Protein AF-A0A5N6NKP6-F1 (afdb_monomer)

InterPro domains:
  IPR001251 CRAL-TRIO lipid binding domain [PF00650] (53-202)
  IPR001251 CRAL-TRIO lipid binding domain [PS50191] (44-208)
  IPR001251 CRAL-TRIO lipid binding domain [SM00516] (50-205)
  IPR001251 CRAL-TRIO lipid binding domain [cd00170] (52-203)
  IPR036865 CRAL-TRIO lipid binding domain superfamily [G3DSA:3.40.525.10] (22-237)
  IPR036865 CRAL-TRIO lipid binding domain superfamily [SSF52087] (44-221)
  IPR052578 Phosphatidylinositol Transfer CRAL-TRIO Domain-Containing Protein [PTHR45824] (24-233)

Nearest PDB structures (foldseek):
  4m8z-assembly1_B  TM=8.270E-01  e=1.372E-12  Saccharomyces cerevisiae S288C
  4j7p-assembly1_A  TM=8.220E-01  e=1.372E-12  Saccharomyces cerevisiae S288C
  7wvt-assembly1_A  TM=7.937E-01  e=2.870E-12  Saccharomyces cerevisiae S288C
  4fmm-assembly1_B  TM=8.231E-01  e=1.420E-11  Saccharomyces cerevisiae S288C
  4j7q-assembly3_B  TM=8.204E-01  e=1.420E-11  Saccharomyces cerevisiae S288C

Foldseek 3Di:
DPPVVVVVVVVVVPPPVVNVVVVVVLVVVLVVCCVVVVLLPDACVVLLVQPQQVQWAWDPDFWPVQATEIEHELLRGDDDDLVSVVSVVSNRLVLRQLNGDPPDQAHEYEYECVNPDPVSGDDPVSLLVVLVCCVRNVNPRHQAYEYEQHPPVVVVVVVVVVVSDDPVRVVRYHYAYPPDPVSVVVRVVTHPLQRDDVSRVHNDHDDDDSVVRSVVRNVSSVVSCVVVVVVVVVVVVVVVVD

Mean predicted aligned error: 8.14 Å

Secondary structure (DSSP, 8-state):
--TTHHHHHHHTT---HHHHHHHHHHHHHHHHHHHHH-GGG--HHHHGGGGTT-SEEEEEEE-TT--EEEEE-GGG-----HHHHHHHHHHHHHHHHHTSPTT---EEEEEE-TT--GGGPPPHHHHHHHHHHHHHHSTT-EEEEEEES--TTHHHHHHHHTTTS-HHHHHTEEEE-TT-HHHHHHHHHHS-TTTSBGGGTSSB-----HHHHHHHHHHHHHHHHHHHTTHHHHHHHHHH--

Radius of gyration: 19.97 Å; Cα contacts (8 Å, |Δi|>4): 302; chains: 1; bounding box: 38×63×51 Å

Organism: NCBI:txid192012

Structure (mmCIF, N/CA/C/O backbone):
data_AF-A0A5N6NKP6-F1
#
_entry.id   AF-A0A5N6NKP6-F1
#
loop_
_atom_site.group_PDB
_atom_site.id
_atom_site.type_symbol
_atom_site.label_atom_id
_atom_site.label_alt_id
_atom_site.label_comp_id
_atom_site.label_asym_id
_atom_site.label_entity_id
_atom_site.label_seq_id
_atom_site.pdbx_PDB_ins_code
_atom_site.Cartn_x
_atom_site.Cartn_y
_atom_site.Cartn_z
_atom_site.occupancy
_atom_site.B_iso_or_equiv
_atom_site.auth_seq_id
_atom_site.auth_comp_id
_atom_site.auth_asym_id
_atom_site.auth_atom_id
_atom_site.pdbx_PDB_model_num
ATOM 1 N N . MET A 1 1 ? -22.257 38.765 -14.738 1.00 45.06 1 MET A N 1
ATOM 2 C CA . MET A 1 1 ? -21.775 37.392 -15.033 1.00 45.06 1 MET A CA 1
ATOM 3 C C . MET A 1 1 ? -20.432 37.315 -15.782 1.00 45.06 1 MET A C 1
ATOM 5 O O . MET A 1 1 ? -19.977 36.207 -16.027 1.00 45.06 1 MET A O 1
ATOM 9 N N . PHE A 1 2 ? -19.748 38.433 -16.079 1.00 41.56 2 PHE A N 1
ATOM 10 C CA . PHE A 1 2 ? -18.479 38.428 -16.838 1.00 41.56 2 PHE A CA 1
ATOM 11 C C . PHE A 1 2 ? -17.207 38.722 -16.018 1.00 41.56 2 PHE A C 1
ATOM 13 O O . PHE A 1 2 ? -16.107 38.608 -16.537 1.00 41.56 2 PHE A O 1
ATOM 20 N N . ARG A 1 3 ? -17.326 39.038 -14.721 1.00 36.59 3 ARG A N 1
ATOM 21 C CA . ARG A 1 3 ? -16.172 39.391 -13.866 1.00 36.59 3 ARG A CA 1
ATOM 22 C C . ARG A 1 3 ? -15.629 38.244 -13.002 1.00 36.59 3 ARG A C 1
ATOM 24 O O . ARG A 1 3 ? -14.610 38.417 -12.355 1.00 36.59 3 ARG A O 1
ATOM 31 N N . ARG A 1 4 ? -16.300 37.082 -12.989 1.00 35.97 4 ARG A N 1
ATOM 32 C CA . ARG A 1 4 ? -15.849 35.872 -12.266 1.00 35.97 4 ARG A CA 1
ATOM 33 C C . ARG A 1 4 ? -15.110 34.854 -13.143 1.00 35.97 4 ARG A C 1
ATOM 35 O O . ARG A 1 4 ? -14.395 34.036 -12.591 1.00 35.97 4 ARG A O 1
ATOM 42 N N . ARG A 1 5 ? -15.234 34.923 -14.476 1.00 35.53 5 ARG A N 1
ATOM 43 C CA . ARG A 1 5 ? -14.514 34.017 -15.394 1.00 35.53 5 ARG A CA 1
ATOM 44 C C . ARG A 1 5 ? -13.044 34.405 -15.590 1.00 35.53 5 ARG A C 1
ATOM 46 O O . ARG A 1 5 ? -12.192 33.533 -15.552 1.00 35.53 5 ARG A O 1
ATOM 53 N N . HIS A 1 6 ? -12.734 35.702 -15.636 1.00 34.09 6 HIS A N 1
ATOM 54 C CA . HIS A 1 6 ? -11.345 36.162 -15.757 1.00 34.09 6 HIS A CA 1
ATOM 55 C C . HIS A 1 6 ? -10.464 35.853 -14.537 1.00 34.09 6 HIS A C 1
ATOM 57 O O . HIS A 1 6 ? -9.257 35.719 -14.695 1.00 34.09 6 HIS A O 1
ATOM 63 N N . HIS A 1 7 ? -11.043 35.705 -13.339 1.00 33.81 7 HIS A N 1
ATOM 64 C CA . HIS A 1 7 ? -10.245 35.427 -12.142 1.00 33.81 7 HIS A CA 1
ATOM 65 C C . HIS A 1 7 ? -9.808 33.953 -12.058 1.00 33.81 7 HIS A C 1
ATOM 67 O O . HIS A 1 7 ? -8.691 33.686 -11.634 1.00 33.81 7 HIS A O 1
ATOM 73 N N . GLN A 1 8 ? -10.636 33.017 -12.547 1.00 35.25 8 GLN A N 1
ATOM 74 C CA . GLN A 1 8 ? -10.285 31.591 -12.634 1.00 35.25 8 GLN A CA 1
ATOM 75 C C . GLN A 1 8 ? -9.318 31.278 -13.788 1.00 35.25 8 GLN A C 1
ATOM 77 O O . GLN A 1 8 ? -8.501 30.370 -13.668 1.00 35.25 8 GLN A O 1
ATOM 82 N N . GLU A 1 9 ? -9.354 32.040 -14.887 1.00 33.47 9 GLU A N 1
ATOM 83 C CA . GLU A 1 9 ? -8.389 31.879 -15.988 1.00 33.47 9 GLU A CA 1
ATOM 84 C C . GLU A 1 9 ? -7.002 32.457 -15.656 1.00 33.47 9 GLU A C 1
ATOM 86 O O . GLU A 1 9 ? -6.000 31.949 -16.158 1.00 33.47 9 GLU A O 1
ATOM 91 N N . GLN A 1 10 ? -6.913 33.460 -14.772 1.00 34.97 10 GLN A N 1
ATOM 92 C CA . GLN A 1 10 ? -5.625 33.981 -14.295 1.00 34.97 10 GLN A CA 1
ATOM 93 C C . GLN A 1 10 ? -4.963 33.070 -13.247 1.00 34.97 10 GLN A C 1
ATOM 95 O O . GLN A 1 10 ? -3.749 32.883 -13.306 1.00 34.97 10 GLN A O 1
ATOM 100 N N . GLU A 1 11 ? -5.730 32.407 -12.374 1.00 39.81 11 GLU A N 1
ATOM 101 C CA . GLU A 1 11 ? -5.170 31.427 -11.422 1.00 39.81 11 GLU A CA 1
ATOM 102 C C . GLU A 1 11 ? -4.630 30.161 -12.111 1.00 39.81 11 GLU A C 1
ATOM 104 O O . GLU A 1 11 ? -3.655 29.573 -11.649 1.00 39.81 11 GLU A O 1
ATOM 109 N N . HIS A 1 12 ? -5.177 29.774 -13.271 1.00 39.75 12 HIS A N 1
ATOM 110 C CA . HIS A 1 12 ? -4.621 28.678 -14.077 1.00 39.75 12 HIS A CA 1
ATOM 111 C C . HIS A 1 12 ? -3.298 29.037 -14.784 1.00 39.75 12 HIS A C 1
ATOM 113 O O . HIS A 1 12 ? -2.598 28.140 -15.262 1.00 39.75 12 HIS A O 1
ATOM 119 N N . HIS A 1 13 ? -2.940 30.326 -14.858 1.00 40.75 13 HIS A N 1
ATOM 120 C CA . HIS A 1 13 ? -1.730 30.800 -15.537 1.00 40.75 13 HIS A CA 1
ATOM 121 C C . HIS A 1 13 ? -0.558 31.100 -14.588 1.00 40.75 13 HIS A C 1
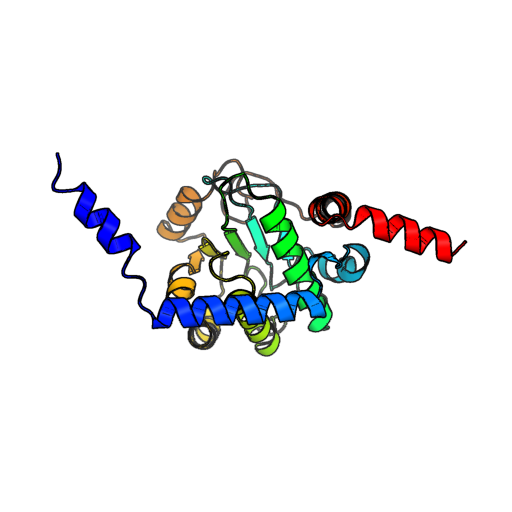ATOM 123 O O . HIS A 1 13 ? 0.594 31.045 -15.021 1.00 40.75 13 HIS A O 1
ATOM 129 N N . GLU A 1 14 ? -0.808 31.305 -13.294 1.00 44.66 14 GLU A N 1
ATOM 130 C CA . GLU A 1 14 ? 0.226 31.553 -12.277 1.00 44.66 14 GLU A CA 1
ATOM 131 C C . GLU A 1 14 ? 0.645 30.277 -11.527 1.00 44.66 14 GLU A C 1
ATOM 133 O O . GLU A 1 14 ? 0.759 30.231 -10.305 1.00 44.66 14 GLU A O 1
ATOM 138 N N . MET A 1 15 ? 0.957 29.209 -12.263 1.00 47.97 15 MET A N 1
ATOM 139 C CA . MET A 1 15 ? 1.855 28.197 -11.704 1.00 47.97 15 MET A CA 1
ATOM 140 C C . MET A 1 15 ? 3.259 28.808 -11.649 1.00 47.97 15 MET A C 1
ATOM 142 O O . MET A 1 15 ? 3.844 29.069 -12.705 1.00 47.97 15 MET A O 1
ATOM 146 N N . HIS A 1 16 ? 3.774 29.047 -10.436 1.00 48.66 16 HIS A N 1
ATOM 147 C CA . HIS A 1 16 ? 5.118 29.583 -10.203 1.00 48.66 16 HIS A CA 1
ATOM 148 C C . HIS A 1 16 ? 6.145 28.910 -11.136 1.00 48.66 16 HIS A C 1
ATOM 150 O O . HIS A 1 16 ? 6.208 27.683 -11.185 1.00 48.66 16 HIS A O 1
ATOM 156 N N . PRO A 1 17 ? 6.971 29.659 -11.882 1.00 46.75 17 PRO A N 1
ATOM 157 C CA . PRO A 1 17 ? 7.906 29.078 -12.852 1.00 46.75 17 PRO A CA 1
ATOM 158 C C . PRO A 1 17 ? 8.846 28.030 -12.229 1.00 46.75 17 PRO A C 1
ATOM 160 O O . PRO A 1 17 ? 9.167 27.033 -12.870 1.00 46.75 17 PRO A O 1
ATOM 163 N N . GLU A 1 18 ? 9.193 28.177 -10.948 1.00 45.12 18 GLU A N 1
ATOM 164 C CA . GLU A 1 18 ? 9.960 27.185 -10.185 1.00 45.12 18 GLU A CA 1
ATOM 165 C C . GLU A 1 18 ? 9.209 25.857 -9.966 1.00 45.12 18 GLU A C 1
ATOM 167 O O . GLU A 1 18 ? 9.831 24.794 -9.979 1.00 45.12 18 GLU A O 1
ATOM 172 N N . SER A 1 19 ? 7.875 25.875 -9.825 1.00 52.47 19 SER A N 1
ATOM 173 C CA . SER A 1 19 ? 7.067 24.653 -9.701 1.00 52.47 19 SER A CA 1
ATOM 174 C C . SER A 1 19 ? 6.928 23.918 -11.036 1.00 52.47 19 SER A C 1
ATOM 176 O O . SER A 1 19 ? 6.963 22.688 -11.047 1.00 52.47 19 SER A O 1
ATOM 178 N N . LYS A 1 20 ? 6.867 24.645 -12.163 1.00 54.78 20 LYS A N 1
ATOM 179 C CA . LYS A 1 20 ? 6.912 24.050 -13.512 1.00 54.78 20 LYS A CA 1
ATOM 180 C C . LYS A 1 20 ? 8.266 23.403 -13.803 1.00 54.78 20 LYS A C 1
ATOM 182 O O . LYS A 1 20 ? 8.300 22.264 -14.253 1.00 54.78 20 LYS A O 1
ATOM 187 N N . ILE A 1 21 ? 9.372 24.088 -13.498 1.00 54.09 21 ILE A N 1
ATOM 188 C CA . ILE A 1 21 ? 10.734 23.560 -13.705 1.00 54.09 21 ILE A CA 1
ATOM 189 C C . ILE A 1 21 ? 10.983 22.329 -12.817 1.00 54.09 21 ILE A C 1
ATOM 191 O O . ILE A 1 21 ? 11.520 21.326 -13.284 1.00 54.09 21 ILE A O 1
ATOM 195 N N . SER A 1 22 ? 10.539 22.372 -11.556 1.00 64.12 22 SER A N 1
ATOM 196 C CA . SER A 1 22 ? 10.625 21.235 -10.629 1.00 64.12 22 SER A CA 1
ATOM 197 C C . SER A 1 22 ? 9.756 20.048 -11.074 1.00 64.12 22 SER A C 1
ATOM 199 O O . SER A 1 22 ? 10.202 18.902 -11.021 1.00 64.12 22 SER A O 1
ATOM 201 N N . GLY A 1 23 ? 8.544 20.308 -11.578 1.00 69.94 23 GLY A N 1
ATOM 202 C CA . GLY A 1 23 ? 7.646 19.281 -12.112 1.00 69.94 23 GLY A CA 1
ATOM 203 C C . GLY A 1 23 ? 8.199 18.582 -13.355 1.00 69.94 23 GLY A C 1
ATOM 204 O O . GLY A 1 23 ? 8.208 17.353 -13.402 1.00 69.94 23 GLY A O 1
ATOM 205 N N . SER A 1 24 ? 8.721 19.342 -14.323 1.00 78.19 24 SER A N 1
ATOM 206 C CA . SER A 1 24 ? 9.340 18.781 -15.532 1.00 78.19 24 SER A CA 1
ATOM 207 C C . SER A 1 24 ? 10.563 17.927 -15.206 1.00 78.19 24 SER A C 1
ATOM 209 O O . SER A 1 24 ? 10.681 16.814 -15.709 1.00 78.19 24 SER A O 1
ATOM 211 N N . LYS A 1 25 ? 11.425 18.391 -14.293 1.00 85.19 25 LYS A N 1
ATOM 212 C CA . LYS A 1 25 ? 12.596 17.622 -13.861 1.00 85.19 25 LYS A CA 1
ATOM 213 C C . LYS A 1 25 ? 12.210 16.300 -13.187 1.00 85.19 25 LYS A C 1
ATOM 215 O O . LYS A 1 25 ? 12.779 15.264 -13.507 1.00 85.19 25 LYS A O 1
ATOM 220 N N . LYS A 1 26 ? 11.215 16.307 -12.293 1.00 86.00 26 LYS A N 1
ATOM 221 C CA . LYS A 1 26 ? 10.724 15.073 -11.650 1.00 86.00 26 LYS A CA 1
ATOM 222 C C . LYS A 1 26 ? 10.108 14.092 -12.644 1.00 86.00 26 LYS A C 1
ATOM 224 O O . LYS A 1 26 ? 10.238 12.879 -12.475 1.00 86.00 26 LYS A O 1
ATOM 229 N N . LEU A 1 27 ? 9.434 14.606 -13.672 1.00 90.56 27 LEU A N 1
ATOM 230 C CA . LEU A 1 27 ? 8.904 13.778 -14.748 1.00 90.56 27 LEU A CA 1
ATOM 231 C C . LEU A 1 27 ? 10.041 13.111 -15.532 1.00 90.56 27 LEU A C 1
ATOM 233 O O . LEU A 1 27 ? 9.998 11.902 -15.727 1.00 90.56 27 LEU A O 1
ATOM 237 N N . GLU A 1 28 ? 11.077 13.862 -15.913 1.00 93.12 28 GLU A N 1
ATOM 238 C CA . GLU A 1 28 ? 12.270 13.321 -16.583 1.00 93.12 28 GLU A CA 1
ATOM 239 C C . GLU A 1 28 ? 12.972 12.253 -15.732 1.00 93.12 28 GLU A C 1
ATOM 241 O O . GLU A 1 28 ? 13.232 11.151 -16.215 1.00 93.12 28 GLU A O 1
ATOM 246 N N . GLU A 1 29 ? 13.212 12.535 -14.448 1.00 94.81 29 GLU A N 1
ATOM 247 C CA . GLU A 1 29 ? 13.800 11.579 -13.500 1.00 94.81 29 GLU A CA 1
ATOM 248 C C . GLU A 1 29 ? 12.954 10.306 -13.381 1.00 94.81 29 GLU A C 1
ATOM 250 O O . GLU A 1 29 ? 13.492 9.200 -13.336 1.00 94.81 29 GLU A O 1
ATOM 255 N N . THR A 1 30 ? 11.627 10.441 -13.387 1.00 95.31 30 THR A N 1
ATOM 256 C CA . THR A 1 30 ? 10.711 9.296 -13.368 1.00 95.31 30 THR A CA 1
ATOM 257 C C . THR A 1 30 ? 10.753 8.508 -14.670 1.00 95.31 30 THR A C 1
ATOM 259 O O . THR A 1 30 ? 10.743 7.284 -14.619 1.00 95.31 30 THR A O 1
ATOM 262 N N . LEU A 1 31 ? 10.843 9.157 -15.833 1.00 96.06 31 LEU A N 1
ATOM 263 C CA . LEU A 1 31 ? 10.967 8.458 -17.118 1.00 96.06 31 LEU A CA 1
ATOM 264 C C . LEU A 1 31 ? 12.274 7.658 -17.202 1.00 96.06 31 LEU A C 1
ATOM 266 O O . LEU A 1 31 ? 12.261 6.512 -17.651 1.00 96.06 31 LEU A O 1
ATOM 270 N N . VAL A 1 32 ? 13.384 8.223 -16.718 1.00 97.06 32 VAL A N 1
ATOM 271 C CA . VAL A 1 32 ? 14.673 7.516 -16.616 1.00 97.06 32 VAL A CA 1
ATOM 272 C C . VAL A 1 32 ? 14.597 6.364 -15.613 1.00 97.06 32 VAL A C 1
ATOM 274 O O . VAL A 1 32 ? 15.094 5.268 -15.872 1.00 97.06 32 VAL A O 1
ATOM 277 N N . TRP A 1 33 ? 13.954 6.580 -14.465 1.00 97.38 33 TRP A N 1
ATOM 278 C CA . TRP A 1 33 ? 13.749 5.515 -13.490 1.00 97.38 33 TRP A CA 1
ATOM 279 C C . TRP A 1 33 ? 12.895 4.387 -14.072 1.00 97.38 33 TRP A C 1
ATOM 281 O O . TRP A 1 33 ? 13.272 3.231 -13.952 1.00 97.38 33 TRP A O 1
ATOM 291 N N . ARG A 1 34 ? 11.802 4.685 -14.781 1.00 97.00 34 ARG A N 1
ATOM 292 C CA . ARG A 1 34 ? 10.963 3.652 -15.408 1.00 97.00 34 ARG A CA 1
ATOM 293 C C . ARG A 1 34 ? 11.701 2.881 -16.497 1.00 97.00 34 ARG A C 1
ATOM 295 O O . ARG A 1 34 ? 11.548 1.669 -16.556 1.00 97.00 34 ARG A O 1
ATOM 302 N N . SER A 1 35 ? 12.545 3.531 -17.302 1.00 96.12 35 SER A N 1
ATOM 303 C CA . SER A 1 35 ? 13.303 2.830 -18.351 1.00 96.12 35 SER A CA 1
ATOM 304 C C . SER A 1 35 ? 14.343 1.845 -17.804 1.00 96.12 35 SER A C 1
ATOM 306 O O . SER A 1 35 ? 14.726 0.906 -18.501 1.00 96.12 35 SER A O 1
ATOM 308 N N . THR A 1 36 ? 14.788 2.045 -16.560 1.00 96.31 36 THR A N 1
ATOM 309 C CA . THR A 1 36 ? 15.793 1.201 -15.897 1.00 96.31 36 THR A CA 1
ATOM 310 C C . THR A 1 36 ? 15.174 0.213 -14.908 1.00 96.31 36 THR A C 1
ATOM 312 O O . THR A 1 36 ? 15.554 -0.954 -14.900 1.00 96.31 36 THR A O 1
ATOM 315 N N . TYR A 1 37 ? 14.209 0.655 -14.102 1.00 96.94 37 TYR A N 1
ATOM 316 C CA . TYR A 1 37 ? 13.512 -0.140 -13.088 1.00 96.94 37 TYR A CA 1
ATOM 317 C C . TYR A 1 37 ? 12.399 -1.020 -13.668 1.00 96.94 37 TYR A C 1
ATOM 319 O O . TYR A 1 37 ? 12.127 -2.084 -13.118 1.00 96.94 37 TYR A O 1
ATOM 327 N N . LYS A 1 38 ? 11.766 -0.583 -14.769 1.00 97.12 38 LYS A N 1
ATOM 328 C CA . LYS A 1 38 ? 10.737 -1.315 -15.529 1.00 97.12 38 LYS A CA 1
ATOM 329 C C . LYS A 1 38 ? 9.607 -1.866 -14.650 1.00 97.12 38 LYS A C 1
ATOM 331 O O . LYS A 1 38 ? 9.371 -3.076 -14.622 1.00 97.12 38 LYS A O 1
ATOM 336 N N . PRO A 1 39 ? 8.892 -1.005 -13.904 1.00 97.50 39 PRO A N 1
ATOM 337 C CA . PRO A 1 39 ? 7.844 -1.464 -12.995 1.00 97.50 39 PRO A CA 1
ATOM 338 C C . PRO A 1 39 ? 6.728 -2.239 -13.719 1.00 97.50 39 PRO A C 1
ATOM 340 O O . PRO A 1 39 ? 6.182 -3.183 -13.156 1.00 97.50 39 PRO A O 1
ATOM 343 N N . GLU A 1 40 ? 6.445 -1.911 -14.985 1.00 95.44 40 GLU A N 1
ATOM 344 C CA . GLU A 1 40 ? 5.502 -2.635 -15.849 1.00 95.44 40 GLU A CA 1
ATOM 345 C C . GLU A 1 40 ? 5.939 -4.059 -16.244 1.00 95.44 40 GLU A C 1
ATOM 347 O O . GLU A 1 40 ? 5.112 -4.855 -16.700 1.00 95.44 40 GLU A O 1
ATOM 352 N N . GLU A 1 41 ? 7.216 -4.411 -16.077 1.00 96.44 41 GLU A N 1
ATOM 353 C CA . GLU A 1 41 ? 7.757 -5.743 -16.382 1.00 96.44 41 GLU A CA 1
ATOM 354 C C . GLU A 1 41 ? 7.800 -6.666 -15.157 1.00 96.44 41 GLU A C 1
ATOM 356 O O . GLU A 1 41 ? 7.933 -7.873 -15.331 1.00 96.44 41 GLU A O 1
ATOM 361 N N . ILE A 1 42 ? 7.615 -6.147 -13.936 1.00 97.50 42 ILE A N 1
ATOM 362 C CA . ILE A 1 42 ? 7.581 -6.979 -12.724 1.00 97.50 42 ILE A CA 1
ATOM 363 C C . ILE A 1 42 ? 6.374 -7.923 -12.787 1.00 97.50 42 ILE A C 1
ATOM 365 O O . ILE A 1 42 ? 5.253 -7.496 -13.083 1.00 97.50 42 ILE A O 1
ATOM 369 N N . ARG A 1 43 ? 6.591 -9.209 -12.506 1.00 97.25 43 ARG A N 1
ATOM 370 C CA . ARG A 1 43 ? 5.541 -10.233 -12.451 1.00 97.25 43 ARG A CA 1
ATOM 371 C C . ARG A 1 43 ? 5.375 -10.798 -11.054 1.00 97.25 43 ARG A C 1
ATOM 373 O O . ARG A 1 43 ? 6.330 -10.882 -10.280 1.00 97.25 43 ARG A O 1
ATOM 380 N N . TRP A 1 44 ? 4.158 -11.247 -10.749 1.00 98.00 44 TRP A N 1
ATOM 381 C CA . TRP A 1 44 ? 3.813 -11.729 -9.414 1.00 98.00 44 TRP A CA 1
ATOM 382 C C . TRP A 1 44 ? 4.724 -12.867 -8.946 1.00 98.00 44 TRP A C 1
ATOM 384 O O . TRP A 1 44 ? 5.212 -12.839 -7.821 1.00 98.00 44 TRP A O 1
ATOM 394 N N . HIS A 1 45 ? 5.015 -13.838 -9.816 1.00 97.19 45 HIS A N 1
ATOM 395 C CA . HIS A 1 45 ? 5.824 -15.009 -9.461 1.00 97.19 45 HIS A CA 1
ATOM 396 C C . HIS A 1 45 ? 7.246 -14.659 -8.981 1.00 97.19 45 HIS A C 1
ATOM 398 O O . HIS A 1 45 ? 7.817 -15.409 -8.194 1.00 97.19 45 HIS A O 1
ATOM 404 N N . GLU A 1 46 ? 7.802 -13.516 -9.396 1.00 96.88 46 GLU A N 1
ATOM 405 C CA . GLU A 1 46 ? 9.132 -13.059 -8.976 1.00 96.88 46 GLU A CA 1
ATOM 406 C C . GLU A 1 46 ? 9.148 -12.536 -7.532 1.00 96.88 46 GLU A C 1
ATOM 408 O O . GLU A 1 46 ? 10.188 -12.554 -6.873 1.00 96.88 46 GLU A O 1
ATOM 41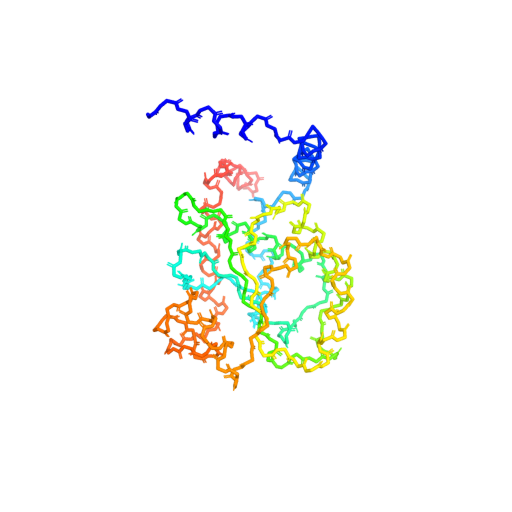3 N N . ILE A 1 47 ? 8.004 -12.040 -7.045 1.00 97.00 47 ILE A N 1
ATOM 414 C CA . ILE A 1 47 ? 7.878 -11.348 -5.753 1.00 97.00 47 ILE A CA 1
ATOM 415 C C . ILE A 1 47 ? 6.818 -11.965 -4.827 1.00 97.00 47 ILE A C 1
ATOM 417 O O . ILE A 1 47 ? 6.581 -11.447 -3.737 1.00 97.00 47 ILE A O 1
ATOM 421 N N . ALA A 1 48 ? 6.209 -13.090 -5.212 1.00 97.00 48 ALA A N 1
ATOM 422 C CA . ALA A 1 48 ? 5.128 -13.740 -4.468 1.00 97.00 48 ALA A CA 1
ATOM 423 C C . ALA A 1 48 ? 5.537 -14.121 -3.037 1.00 97.00 48 ALA A C 1
ATOM 425 O O . ALA A 1 48 ? 4.759 -13.918 -2.107 1.00 97.00 48 ALA A O 1
ATOM 426 N N . ALA A 1 49 ? 6.784 -14.560 -2.834 1.00 96.44 49 ALA A N 1
ATOM 427 C CA . ALA A 1 49 ? 7.318 -14.914 -1.514 1.00 96.44 49 ALA A CA 1
ATOM 428 C C . ALA A 1 49 ? 7.251 -13.746 -0.505 1.00 96.44 49 ALA A C 1
ATOM 430 O O . ALA A 1 49 ? 7.045 -13.935 0.695 1.00 96.44 49 ALA A O 1
ATOM 431 N N . GLU A 1 50 ? 7.362 -12.501 -0.978 1.00 95.94 50 GLU A N 1
ATOM 432 C CA . GLU A 1 50 ? 7.209 -11.318 -0.125 1.00 95.94 50 GLU A CA 1
ATOM 433 C C . GLU A 1 50 ? 5.765 -11.177 0.396 1.00 95.94 50 GLU A C 1
ATOM 435 O O . GLU A 1 50 ? 5.519 -10.508 1.398 1.00 95.94 50 GLU A O 1
ATOM 440 N N . GLY A 1 51 ? 4.787 -11.768 -0.294 1.00 95.69 51 GLY A N 1
ATOM 441 C CA . GLY A 1 51 ? 3.360 -11.665 0.001 1.00 95.69 51 GLY A CA 1
ATOM 442 C C . GLY A 1 51 ? 2.820 -12.743 0.934 1.00 95.69 51 GLY A C 1
ATOM 443 O O . GLY A 1 51 ? 1.704 -12.582 1.411 1.00 95.69 51 GLY A O 1
ATOM 444 N N . GLU A 1 52 ? 3.572 -13.806 1.230 1.00 96.94 52 GLU A N 1
ATOM 445 C CA . GLU A 1 52 ? 3.073 -15.003 1.937 1.00 96.94 52 GLU A CA 1
ATOM 446 C C . GLU A 1 52 ? 2.342 -14.703 3.254 1.00 96.94 52 GLU A C 1
ATOM 448 O O . GLU A 1 52 ? 1.366 -15.365 3.600 1.00 96.94 52 GLU A O 1
ATOM 453 N N . THR A 1 53 ? 2.776 -13.674 3.983 1.00 95.38 53 THR A N 1
ATOM 454 C CA . THR A 1 53 ? 2.188 -13.288 5.273 1.00 95.38 53 THR A CA 1
ATOM 455 C C . THR A 1 53 ? 1.107 -12.214 5.182 1.00 95.38 53 THR A C 1
ATOM 457 O O . THR A 1 53 ? 0.518 -11.859 6.201 1.00 95.38 53 THR A O 1
ATOM 460 N N . GLY A 1 54 ? 0.851 -11.648 4.001 1.00 95.38 54 GLY A N 1
ATOM 461 C CA . GLY A 1 54 ? -0.068 -10.517 3.849 1.00 95.38 54 GLY A CA 1
ATOM 462 C C . GLY A 1 54 ? 0.454 -9.221 4.477 1.00 95.38 54 GLY A C 1
ATOM 463 O O . GLY A 1 54 ? -0.332 -8.391 4.937 1.00 95.38 54 GLY A O 1
ATOM 464 N N . LYS A 1 55 ? 1.781 -9.033 4.526 1.00 94.44 55 LYS A N 1
ATOM 465 C CA . LYS A 1 55 ? 2.402 -7.807 5.058 1.00 94.44 55 LYS A CA 1
ATOM 466 C C . LYS A 1 55 ? 2.110 -6.557 4.229 1.00 94.44 55 LYS A C 1
ATOM 468 O O . LYS A 1 55 ? 2.096 -5.461 4.780 1.00 94.44 55 LYS A O 1
ATOM 473 N N . VAL A 1 56 ? 1.894 -6.704 2.925 1.00 96.06 56 VAL A N 1
ATOM 474 C CA . VAL A 1 56 ? 1.416 -5.649 2.028 1.00 96.06 56 VAL A CA 1
ATOM 475 C C . VAL A 1 56 ? 0.532 -6.310 0.981 1.00 96.06 56 VAL A C 1
ATOM 477 O O . VAL A 1 56 ? 0.938 -7.307 0.388 1.00 96.06 56 VAL A O 1
ATOM 480 N N . PHE A 1 57 ? -0.672 -5.790 0.763 1.00 97.56 57 PHE A N 1
ATOM 481 C CA . PHE A 1 57 ? -1.574 -6.304 -0.267 1.00 97.56 57 PHE A CA 1
ATOM 482 C C . PHE A 1 57 ? -2.615 -5.262 -0.681 1.00 97.56 57 PHE A C 1
ATOM 484 O O . PHE A 1 57 ? -2.953 -4.352 0.080 1.00 97.56 57 PHE A O 1
ATOM 491 N N . ARG A 1 58 ? -3.150 -5.410 -1.896 1.00 97.06 58 ARG A N 1
ATOM 492 C CA . ARG A 1 58 ? -4.317 -4.650 -2.351 1.00 97.06 58 ARG A CA 1
ATOM 493 C C . ARG A 1 58 ? -5.580 -5.279 -1.781 1.00 97.06 58 ARG A C 1
ATOM 495 O O . ARG A 1 58 ? -5.812 -6.472 -1.965 1.00 97.06 58 ARG A O 1
ATOM 502 N N . SER A 1 59 ? -6.396 -4.481 -1.106 1.00 95.62 59 SER A N 1
ATOM 503 C CA . SER A 1 59 ? -7.669 -4.958 -0.577 1.00 95.62 59 SER A CA 1
ATOM 504 C C . SER A 1 59 ? -8.683 -5.213 -1.701 1.00 95.62 59 SER A C 1
ATOM 506 O O . SER A 1 59 ? -8.565 -4.665 -2.797 1.00 95.62 59 SER A O 1
ATOM 508 N N . ASN A 1 60 ? -9.702 -6.020 -1.420 1.00 92.31 60 ASN A N 1
ATOM 509 C CA . ASN A 1 60 ? -10.839 -6.248 -2.315 1.00 92.31 60 ASN A CA 1
ATOM 510 C C . ASN A 1 60 ? -11.996 -5.252 -2.098 1.00 92.31 60 ASN A C 1
ATOM 512 O O . ASN A 1 60 ? -13.039 -5.384 -2.736 1.00 92.31 60 ASN A O 1
ATOM 516 N N . PHE A 1 61 ? -11.831 -4.275 -1.204 1.00 94.19 61 PHE A N 1
ATOM 517 C CA . PHE A 1 61 ? -12.798 -3.213 -0.954 1.00 94.19 61 PHE A CA 1
ATOM 518 C C . PHE A 1 61 ? -12.226 -1.848 -1.352 1.00 94.19 61 PHE A C 1
ATOM 520 O O . PHE A 1 61 ? -11.033 -1.681 -1.615 1.00 94.19 61 PHE A O 1
ATOM 527 N N . HIS A 1 62 ? -13.112 -0.862 -1.401 1.00 96.12 62 HIS A N 1
ATOM 528 C CA . HIS A 1 62 ? -12.781 0.511 -1.749 1.00 96.12 62 HIS A CA 1
ATOM 529 C C . HIS A 1 62 ? -13.249 1.438 -0.637 1.00 96.12 62 HIS A C 1
ATOM 531 O O . HIS A 1 62 ? -14.108 1.090 0.181 1.00 96.12 62 HIS A O 1
ATOM 537 N N . ASP A 1 63 ? -12.680 2.632 -0.611 1.00 96.94 63 ASP A N 1
ATOM 538 C CA . ASP A 1 63 ? -13.237 3.699 0.203 1.00 96.94 63 ASP A CA 1
ATOM 539 C C . ASP A 1 63 ? -14.519 4.274 -0.441 1.00 96.94 63 ASP A C 1
ATOM 541 O O . ASP A 1 63 ? -14.914 3.908 -1.551 1.00 96.94 63 ASP A O 1
ATOM 545 N N . ARG A 1 64 ? -15.191 5.198 0.250 1.00 96.94 64 ARG A N 1
ATOM 546 C CA . ARG A 1 64 ? -16.433 5.835 -0.226 1.00 96.94 64 ARG A CA 1
ATOM 547 C C . ARG A 1 64 ? -16.262 6.644 -1.518 1.00 96.94 64 ARG A C 1
ATOM 549 O O . ARG A 1 64 ? -17.262 7.013 -2.125 1.00 96.94 64 ARG A O 1
ATOM 556 N N . PHE A 1 65 ? -15.027 6.924 -1.928 1.00 95.75 65 PHE A N 1
ATOM 557 C CA . PHE A 1 65 ? -14.682 7.667 -3.139 1.00 95.75 65 PHE A CA 1
ATOM 558 C C . PHE A 1 65 ? -14.241 6.737 -4.281 1.00 95.75 65 PHE A C 1
ATOM 560 O O . PHE A 1 65 ? -13.761 7.214 -5.310 1.00 95.75 65 PHE A O 1
ATOM 567 N N . GLY A 1 66 ? -14.387 5.417 -4.106 1.00 96.25 66 GLY A N 1
ATOM 568 C CA . GLY A 1 66 ? -14.004 4.410 -5.093 1.00 96.25 66 GLY A CA 1
ATOM 569 C C . GLY A 1 66 ? -12.494 4.203 -5.210 1.00 96.25 66 GLY A C 1
ATOM 570 O O . GLY A 1 66 ? -12.044 3.572 -6.161 1.00 96.25 66 GLY A O 1
ATOM 571 N N . ARG A 1 67 ? -11.691 4.731 -4.279 1.00 98.06 67 ARG A N 1
ATOM 572 C CA . ARG A 1 67 ? -10.231 4.598 -4.324 1.00 98.06 67 ARG A CA 1
ATOM 573 C C . ARG A 1 67 ? -9.813 3.207 -3.877 1.00 98.06 67 ARG A C 1
ATOM 575 O O . ARG A 1 67 ? -10.302 2.693 -2.867 1.00 98.06 67 ARG A O 1
ATOM 582 N N . THR A 1 68 ? -8.862 2.631 -4.604 1.00 97.94 68 THR A N 1
ATOM 583 C CA . THR A 1 68 ? -8.204 1.382 -4.222 1.00 97.94 68 THR A CA 1
ATOM 584 C C . THR A 1 68 ? -7.500 1.551 -2.876 1.00 97.94 68 THR A C 1
ATOM 586 O O . THR A 1 68 ? -6.844 2.569 -2.630 1.00 97.94 68 THR A O 1
ATOM 589 N N . VAL A 1 69 ? -7.601 0.538 -2.015 1.00 98.06 69 VAL A N 1
ATOM 590 C CA . VAL A 1 69 ? -6.967 0.525 -0.691 1.00 98.06 69 VAL A CA 1
ATOM 591 C C . VAL A 1 69 ? -5.793 -0.452 -0.690 1.00 98.06 69 VAL A C 1
ATOM 593 O O . VAL A 1 69 ? -5.975 -1.652 -0.905 1.00 98.06 69 VAL A O 1
ATOM 596 N N . LEU A 1 70 ? -4.592 0.052 -0.412 1.00 98.06 70 LEU A N 1
ATOM 597 C CA . LEU A 1 70 ? -3.432 -0.764 -0.063 1.00 98.06 70 LEU A CA 1
ATOM 598 C C . LEU A 1 70 ? -3.374 -0.941 1.452 1.00 98.06 70 LEU A C 1
ATOM 600 O O . LEU A 1 70 ? -3.359 0.035 2.205 1.00 98.06 70 LEU A O 1
ATOM 604 N N . ILE A 1 71 ? -3.314 -2.192 1.895 1.00 97.62 71 ILE A N 1
ATOM 605 C CA . ILE A 1 71 ? -3.155 -2.550 3.301 1.00 97.62 71 ILE A CA 1
ATOM 606 C C . ILE A 1 71 ? -1.699 -2.917 3.542 1.00 97.62 71 ILE A C 1
ATOM 608 O O . ILE A 1 71 ? -1.115 -3.696 2.791 1.00 97.62 71 ILE A O 1
ATOM 612 N N . MET A 1 72 ? -1.122 -2.372 4.608 1.00 95.81 72 MET A N 1
ATOM 613 C CA . MET A 1 72 ? 0.222 -2.703 5.069 1.00 95.81 72 MET A CA 1
ATOM 614 C C . MET A 1 72 ? 0.163 -3.125 6.534 1.00 95.81 72 MET A C 1
ATOM 616 O O . MET A 1 72 ? -0.437 -2.447 7.359 1.00 95.81 72 MET A O 1
ATOM 620 N N . ARG A 1 73 ? 0.811 -4.236 6.866 1.00 93.94 73 ARG A N 1
ATOM 621 C CA . ARG A 1 73 ? 0.893 -4.830 8.202 1.00 93.94 73 ARG A CA 1
ATOM 622 C C . ARG A 1 73 ? 2.361 -4.999 8.579 1.00 93.94 73 ARG A C 1
ATOM 624 O O . ARG A 1 73 ? 2.908 -6.092 8.425 1.00 93.94 73 ARG A O 1
ATOM 631 N N . PRO A 1 74 ? 3.031 -3.941 9.073 1.00 89.94 74 PRO A N 1
ATOM 632 C CA . PRO A 1 74 ? 4.457 -3.996 9.384 1.00 89.94 74 PRO A CA 1
ATOM 633 C C . PRO A 1 74 ? 4.831 -5.092 10.392 1.00 89.94 74 PRO A C 1
ATOM 635 O O . PRO A 1 74 ? 5.947 -5.593 10.349 1.00 89.94 74 PRO A O 1
ATOM 638 N N . GLY A 1 75 ? 3.906 -5.494 11.275 1.00 89.38 75 GLY A N 1
ATOM 639 C CA . GLY A 1 75 ? 4.117 -6.587 12.231 1.00 89.38 75 GLY A CA 1
ATOM 640 C C . GLY A 1 75 ? 4.215 -7.989 11.610 1.00 89.38 75 GLY A C 1
ATOM 641 O O . GLY A 1 75 ? 4.620 -8.916 12.307 1.00 89.38 75 GLY A O 1
ATOM 642 N N . LEU A 1 76 ? 3.878 -8.149 10.322 1.00 91.75 76 LEU A N 1
ATOM 643 C CA . LEU A 1 76 ? 3.898 -9.422 9.586 1.00 91.75 76 LEU A CA 1
ATOM 644 C C . LEU A 1 76 ? 5.109 -9.560 8.649 1.00 91.75 76 LEU A C 1
ATOM 646 O O . LEU A 1 76 ? 5.080 -10.354 7.709 1.00 91.75 76 LEU A O 1
ATOM 650 N N . GLN A 1 77 ? 6.169 -8.778 8.867 1.00 89.62 77 GLN A N 1
ATOM 651 C CA . GLN A 1 77 ? 7.390 -8.858 8.067 1.00 89.62 77 GLN A CA 1
ATOM 652 C C . GLN A 1 77 ? 7.981 -10.280 8.081 1.00 89.62 77 GLN A C 1
ATOM 654 O O . GLN A 1 77 ? 8.225 -10.842 9.146 1.00 89.62 77 GLN A O 1
ATOM 659 N N . ASN A 1 78 ? 8.244 -10.837 6.895 1.00 90.50 78 ASN A N 1
ATOM 660 C CA . ASN A 1 78 ? 8.720 -12.214 6.708 1.00 90.50 78 ASN A CA 1
ATOM 661 C C . ASN A 1 78 ? 10.084 -12.328 6.008 1.00 90.50 78 ASN A C 1
ATOM 663 O O . ASN A 1 78 ? 10.717 -13.376 6.076 1.00 90.50 78 ASN A O 1
ATOM 667 N N . THR A 1 79 ? 10.560 -11.262 5.362 1.00 90.00 79 THR A N 1
ATOM 668 C CA . THR A 1 79 ? 11.813 -11.262 4.590 1.00 90.00 79 THR A CA 1
ATOM 669 C C . THR A 1 79 ? 12.746 -10.131 5.030 1.00 90.00 79 THR A C 1
ATOM 671 O O . THR A 1 79 ? 12.347 -9.196 5.731 1.00 90.00 79 THR A O 1
ATOM 674 N N . THR A 1 80 ? 14.008 -10.192 4.596 1.00 86.00 80 THR A N 1
ATOM 675 C CA . THR A 1 80 ? 15.041 -9.176 4.879 1.00 86.00 80 THR A CA 1
ATOM 676 C C . THR A 1 80 ? 15.584 -8.482 3.624 1.00 86.00 80 THR A C 1
ATOM 678 O O . THR A 1 80 ? 16.270 -7.465 3.740 1.00 86.00 80 THR A O 1
ATOM 681 N N . GLY A 1 81 ? 15.282 -9.004 2.430 1.00 89.69 81 GLY A N 1
ATOM 682 C CA . GLY A 1 81 ? 15.771 -8.487 1.153 1.00 89.69 81 GLY A CA 1
ATOM 683 C C . GLY A 1 81 ? 15.092 -7.177 0.764 1.00 89.69 81 GLY A C 1
ATOM 684 O O . GLY A 1 81 ? 13.986 -7.183 0.234 1.00 89.69 81 GLY A O 1
ATOM 685 N N . MET A 1 82 ? 15.766 -6.049 0.999 1.00 90.25 82 MET A N 1
ATOM 686 C CA . MET A 1 82 ? 15.224 -4.715 0.713 1.00 90.25 82 MET A CA 1
ATOM 687 C C . MET A 1 82 ? 14.821 -4.543 -0.760 1.00 90.25 82 MET A C 1
ATOM 689 O O . MET A 1 82 ? 13.777 -3.958 -1.028 1.00 90.25 82 MET A O 1
ATOM 693 N N . ASP A 1 83 ? 15.599 -5.080 -1.702 1.00 92.44 83 ASP A N 1
ATOM 694 C CA . ASP A 1 83 ? 15.334 -4.917 -3.137 1.00 92.44 83 ASP A CA 1
ATOM 695 C C . ASP A 1 83 ? 14.017 -5.595 -3.546 1.00 92.44 83 ASP A C 1
ATOM 697 O O . ASP A 1 83 ? 13.170 -4.961 -4.173 1.00 92.44 83 ASP A O 1
ATOM 701 N N . ASN A 1 84 ? 13.781 -6.837 -3.105 1.00 93.81 84 ASN A N 1
ATOM 702 C CA . ASN A 1 84 ? 12.520 -7.543 -3.358 1.00 93.81 84 ASN A CA 1
ATOM 703 C C . ASN A 1 84 ? 11.334 -6.881 -2.650 1.00 93.81 84 ASN A C 1
ATOM 705 O O . ASN A 1 84 ? 10.256 -6.786 -3.232 1.00 93.81 84 ASN A O 1
ATOM 709 N N . GLN A 1 85 ? 11.533 -6.346 -1.443 1.00 94.50 85 GLN A N 1
ATOM 710 C CA . GLN A 1 85 ? 10.503 -5.568 -0.746 1.00 94.50 85 GLN A CA 1
ATOM 711 C C . GLN A 1 85 ? 10.116 -4.306 -1.524 1.00 94.50 85 GLN A C 1
ATOM 713 O O . GLN A 1 85 ? 8.932 -3.986 -1.620 1.00 94.50 85 GLN A O 1
ATOM 718 N N . MET A 1 86 ? 11.091 -3.592 -2.099 1.00 95.56 86 MET A N 1
ATOM 719 C CA . MET A 1 86 ? 10.809 -2.423 -2.937 1.00 95.56 86 MET A CA 1
ATOM 720 C C . MET A 1 86 ? 10.128 -2.827 -4.245 1.00 95.56 86 MET A C 1
ATOM 722 O O . MET A 1 86 ? 9.159 -2.176 -4.631 1.00 95.56 86 MET A O 1
ATOM 726 N N . ARG A 1 87 ? 10.557 -3.924 -4.885 1.00 97.44 87 ARG A N 1
ATOM 727 C CA . ARG A 1 87 ? 9.903 -4.456 -6.094 1.00 97.44 87 ARG A CA 1
ATOM 728 C C . ARG A 1 87 ? 8.454 -4.852 -5.835 1.00 97.44 87 ARG A C 1
ATOM 730 O O . ARG A 1 87 ? 7.583 -4.444 -6.596 1.00 97.44 87 ARG A O 1
ATOM 737 N N . GLN A 1 88 ? 8.178 -5.573 -4.746 1.00 97.50 88 GLN A N 1
ATOM 738 C CA . GLN A 1 88 ? 6.810 -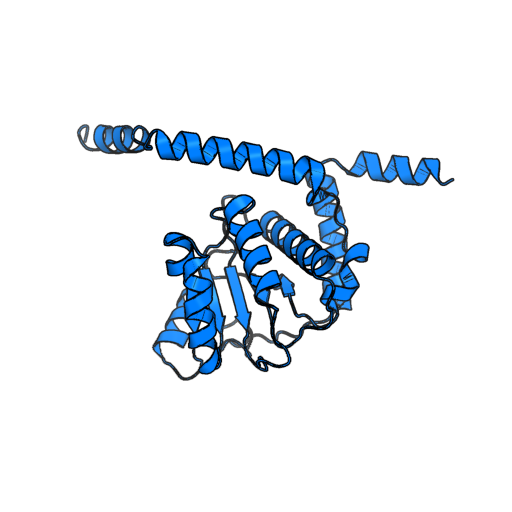5.902 -4.340 1.00 97.50 88 GLN A CA 1
ATOM 739 C C . GLN A 1 88 ? 5.991 -4.632 -4.094 1.00 97.50 88 GLN A C 1
ATOM 741 O O . GLN A 1 88 ? 4.851 -4.537 -4.545 1.00 97.50 88 GLN A O 1
ATOM 746 N N . LEU A 1 89 ? 6.549 -3.654 -3.377 1.00 97.25 89 LEU A N 1
ATOM 747 C CA . LEU A 1 89 ? 5.832 -2.422 -3.080 1.00 97.25 89 LEU A CA 1
ATOM 748 C C . LEU A 1 89 ? 5.455 -1.671 -4.361 1.00 97.25 89 LEU A C 1
ATOM 750 O O . LEU A 1 89 ? 4.299 -1.289 -4.526 1.00 97.25 89 LEU A O 1
ATOM 754 N N . VAL A 1 90 ? 6.416 -1.485 -5.266 1.00 98.19 90 VAL A N 1
ATOM 755 C CA . VAL A 1 90 ? 6.195 -0.838 -6.562 1.00 98.19 90 VAL A CA 1
ATOM 756 C C . VAL A 1 90 ? 5.153 -1.599 -7.379 1.00 98.19 90 VAL A C 1
ATOM 758 O O . VAL A 1 90 ? 4.203 -0.986 -7.861 1.00 98.19 90 VAL A O 1
ATOM 761 N N . TYR A 1 91 ? 5.269 -2.927 -7.453 1.00 98.50 91 TYR A N 1
ATOM 762 C CA . TYR A 1 91 ? 4.294 -3.790 -8.119 1.00 98.50 91 TYR A CA 1
ATOM 763 C C . TYR A 1 91 ? 2.872 -3.566 -7.586 1.00 98.50 91 TYR A C 1
ATOM 765 O O . TYR A 1 91 ? 1.940 -3.346 -8.357 1.00 98.50 91 TYR A O 1
ATOM 773 N N . LEU A 1 92 ? 2.696 -3.544 -6.261 1.00 98.31 92 LEU A N 1
ATOM 774 C CA . LEU A 1 92 ? 1.387 -3.337 -5.636 1.00 98.31 92 LEU A CA 1
ATOM 775 C C . LEU A 1 92 ? 0.851 -1.910 -5.832 1.00 98.31 92 LEU A C 1
ATOM 777 O O . LEU A 1 92 ? -0.361 -1.731 -5.936 1.00 98.31 92 LEU A O 1
ATOM 781 N N . ILE A 1 93 ? 1.720 -0.900 -5.917 1.00 97.88 93 ILE A N 1
ATOM 782 C CA . ILE A 1 93 ? 1.323 0.481 -6.236 1.00 97.88 93 ILE A CA 1
ATOM 783 C C . ILE A 1 93 ? 0.823 0.579 -7.682 1.00 97.88 93 ILE A C 1
ATOM 785 O O . ILE A 1 93 ? -0.269 1.101 -7.901 1.00 97.88 93 ILE A O 1
ATOM 789 N N . GLU A 1 94 ? 1.571 0.053 -8.655 1.00 97.88 94 GLU A N 1
ATOM 790 C CA . GLU A 1 94 ? 1.156 0.010 -10.067 1.00 97.88 94 GLU A CA 1
ATOM 791 C C . GLU A 1 94 ? -0.173 -0.734 -10.223 1.00 97.88 94 GLU A C 1
ATOM 793 O O . GLU A 1 94 ? -1.115 -0.237 -10.842 1.00 97.88 94 GLU A O 1
ATOM 798 N N . ASN A 1 95 ? -0.284 -1.891 -9.571 1.00 97.06 95 ASN A N 1
ATOM 799 C CA . ASN A 1 95 ? -1.485 -2.710 -9.543 1.00 97.06 95 ASN A CA 1
ATOM 800 C C . ASN A 1 95 ? -2.694 -1.968 -8.942 1.00 97.06 95 ASN A C 1
ATOM 802 O O . ASN A 1 95 ? -3.812 -2.077 -9.458 1.00 97.06 95 ASN A O 1
ATOM 806 N N . ALA A 1 96 ? -2.482 -1.200 -7.869 1.00 97.75 96 ALA A N 1
ATOM 807 C CA . ALA A 1 96 ? -3.528 -0.406 -7.239 1.00 97.75 96 ALA A CA 1
ATOM 808 C C . ALA A 1 96 ? -3.977 0.770 -8.116 1.00 97.75 96 ALA A C 1
ATOM 810 O O . ALA A 1 96 ? -5.180 1.021 -8.198 1.00 97.75 96 ALA A O 1
ATOM 811 N N . ILE A 1 97 ? -3.035 1.442 -8.790 1.00 97.19 97 ILE A N 1
ATOM 812 C CA . ILE A 1 97 ? -3.305 2.543 -9.728 1.00 97.19 97 ILE A CA 1
ATOM 813 C C . ILE A 1 97 ? -4.070 2.031 -10.953 1.00 97.19 97 ILE A C 1
ATOM 815 O O . ILE A 1 97 ? -5.078 2.621 -11.331 1.00 97.19 97 ILE A O 1
ATOM 819 N N . LEU A 1 98 ? -3.652 0.906 -11.539 1.00 96.12 98 LEU A N 1
ATOM 820 C CA . LEU A 1 98 ? -4.303 0.307 -12.711 1.00 96.12 98 LEU A CA 1
ATOM 821 C C . LEU A 1 98 ? -5.751 -0.135 -12.432 1.00 96.12 98 LEU A C 1
ATOM 823 O O . LEU A 1 98 ? -6.531 -0.369 -13.357 1.00 96.12 98 LEU A O 1
ATOM 827 N N . ASN A 1 99 ? -6.112 -0.302 -11.161 1.00 96.44 99 ASN A N 1
ATOM 828 C CA . ASN A 1 99 ? -7.443 -0.713 -10.722 1.00 96.44 99 ASN A CA 1
ATOM 829 C C . ASN A 1 99 ? -8.268 0.433 -10.119 1.00 96.44 99 ASN A C 1
ATOM 831 O O . ASN A 1 99 ? -9.338 0.184 -9.572 1.00 96.44 99 ASN A O 1
ATOM 835 N N . LEU A 1 100 ? -7.812 1.680 -10.267 1.00 97.00 100 LEU A N 1
ATOM 836 C CA . LEU A 1 100 ? -8.631 2.849 -9.969 1.00 97.00 100 LEU A CA 1
ATOM 837 C C . LEU A 1 100 ? -9.783 3.000 -10.978 1.00 97.00 100 LEU A C 1
ATOM 839 O O . LEU A 1 100 ? -9.634 2.641 -12.151 1.00 97.00 100 LEU A O 1
ATOM 843 N N . PRO A 1 101 ? -10.932 3.552 -10.548 1.00 95.44 101 PRO A N 1
ATOM 844 C CA . PRO A 1 101 ? -12.001 3.925 -11.462 1.00 95.44 101 PRO A CA 1
ATOM 845 C C . PRO A 1 101 ? -11.556 5.063 -12.389 1.00 95.44 101 PRO A C 1
ATOM 847 O O . PRO A 1 101 ? -10.635 5.823 -12.084 1.00 95.44 101 PRO A O 1
ATOM 850 N N . GLU A 1 102 ? -12.238 5.202 -13.525 1.00 93.62 102 GLU A N 1
ATOM 851 C CA . GLU A 1 102 ? -11.957 6.270 -14.485 1.00 93.62 102 GLU A CA 1
ATOM 852 C C . GLU A 1 102 ? -12.035 7.656 -13.819 1.00 93.62 102 GLU A C 1
ATOM 854 O O . GLU A 1 102 ? -12.966 7.956 -13.071 1.00 93.62 102 GLU A O 1
ATOM 859 N N . GLY A 1 103 ? -11.029 8.498 -14.074 1.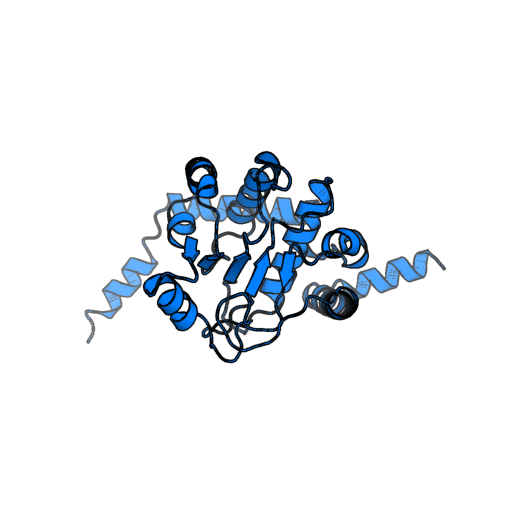00 93.62 103 GLY A N 1
ATOM 860 C CA . GLY A 1 103 ? -10.921 9.840 -13.492 1.00 93.62 103 GLY A CA 1
ATOM 861 C C . GLY A 1 103 ? -10.393 9.891 -12.053 1.00 93.62 103 GLY A C 1
ATOM 862 O O . GLY A 1 103 ? -10.241 10.987 -11.517 1.00 93.62 103 GLY A O 1
ATOM 863 N N . GLN A 1 104 ? -10.089 8.750 -11.428 1.00 96.81 104 GLN A N 1
ATOM 864 C CA . GLN A 1 104 ? -9.430 8.693 -10.125 1.00 96.81 104 GLN A CA 1
ATOM 865 C C . GLN A 1 104 ? -7.925 8.446 -10.279 1.00 96.81 104 GLN A C 1
ATOM 867 O O . GLN A 1 104 ? -7.489 7.612 -11.066 1.00 96.81 104 GLN A O 1
ATOM 872 N N . GLU A 1 105 ? -7.126 9.146 -9.476 1.00 95.69 105 GLU A N 1
ATOM 873 C CA . GLU A 1 105 ? -5.660 9.092 -9.543 1.00 95.69 105 GLU A CA 1
ATOM 874 C C . GLU A 1 105 ? -4.994 8.763 -8.206 1.00 95.69 105 GLU A C 1
ATOM 876 O O . GLU A 1 105 ? -3.795 8.459 -8.187 1.00 95.69 105 GLU A O 1
ATOM 881 N N . GLU A 1 106 ? -5.752 8.823 -7.108 1.00 97.56 106 GLU A N 1
ATOM 882 C CA . GLU A 1 106 ? -5.250 8.626 -5.756 1.00 97.56 106 GLU A CA 1
ATOM 883 C C . GLU A 1 106 ? -5.666 7.270 -5.163 1.00 97.56 106 GLU A C 1
ATOM 885 O O . GLU A 1 106 ? -6.798 6.812 -5.316 1.00 97.56 106 GLU A O 1
ATOM 890 N N . ILE A 1 107 ? -4.760 6.668 -4.395 1.00 98.12 107 ILE A N 1
ATOM 891 C CA . ILE A 1 107 ? -4.953 5.440 -3.620 1.00 98.12 107 ILE A CA 1
ATOM 892 C C . ILE A 1 107 ? -4.951 5.739 -2.117 1.00 98.12 107 ILE A C 1
ATOM 894 O O . ILE A 1 107 ? -4.338 6.706 -1.647 1.00 98.12 107 ILE A O 1
ATOM 898 N N . VAL A 1 108 ? -5.611 4.884 -1.341 1.00 98.31 108 VAL A N 1
ATOM 899 C CA . VAL A 1 108 ? -5.651 4.961 0.125 1.00 98.31 108 VAL A CA 1
ATOM 900 C C . VAL A 1 108 ? -4.696 3.943 0.727 1.00 98.31 108 VAL A C 1
ATOM 902 O O . VAL A 1 108 ? -4.616 2.809 0.263 1.00 98.31 108 VAL A O 1
ATOM 905 N N . TRP A 1 109 ? -3.985 4.339 1.779 1.00 98.06 109 TRP A N 1
ATOM 906 C CA . TRP A 1 109 ? -3.129 3.441 2.548 1.00 98.06 109 TRP A CA 1
ATOM 907 C C . TRP A 1 109 ? -3.747 3.183 3.915 1.00 98.06 109 TRP A C 1
ATOM 909 O O . TRP A 1 109 ? -4.102 4.120 4.630 1.00 98.06 109 TRP A O 1
ATOM 919 N N . LEU A 1 110 ? -3.845 1.916 4.297 1.00 97.69 110 LEU A N 1
ATOM 920 C CA . LEU A 1 110 ? -4.321 1.481 5.604 1.00 97.69 110 LEU A CA 1
ATOM 921 C C . LEU A 1 110 ? -3.228 0.638 6.262 1.00 97.69 110 LEU A C 1
ATOM 923 O O . LEU A 1 110 ? -3.000 -0.515 5.904 1.00 97.69 110 LEU A O 1
ATOM 927 N N . ILE A 1 111 ? -2.502 1.255 7.188 1.00 95.75 111 ILE A N 1
ATOM 928 C CA . ILE A 1 111 ? -1.308 0.692 7.811 1.00 95.75 111 ILE A CA 1
ATOM 929 C C . ILE A 1 111 ? -1.673 0.215 9.214 1.00 95.75 111 ILE A C 1
ATOM 931 O O . ILE A 1 111 ? -1.856 1.021 10.122 1.00 95.75 111 ILE A O 1
ATOM 935 N N . ASP A 1 112 ? -1.780 -1.095 9.388 1.00 95.00 112 ASP A N 1
ATOM 936 C CA . ASP A 1 112 ? -2.116 -1.749 10.647 1.00 95.00 112 ASP A CA 1
ATOM 937 C C . ASP A 1 112 ? -0.860 -2.041 11.471 1.00 95.00 112 ASP A C 1
ATOM 939 O O . ASP A 1 112 ? -0.050 -2.905 11.131 1.00 95.00 112 ASP A O 1
ATOM 943 N N . PHE A 1 113 ? -0.708 -1.324 12.580 1.00 92.50 113 PHE A N 1
ATOM 944 C CA . PHE A 1 113 ? 0.403 -1.502 13.513 1.00 92.50 113 PHE A CA 1
ATOM 945 C C . PHE A 1 113 ? 0.123 -2.539 14.608 1.00 92.50 113 PHE A C 1
ATOM 947 O O . PHE A 1 113 ? 0.925 -2.680 15.537 1.00 92.50 113 PHE A O 1
ATOM 954 N N . THR A 1 114 ? -0.980 -3.286 14.529 1.00 87.44 114 THR A N 1
ATOM 955 C CA . THR A 1 114 ? -1.245 -4.391 15.457 1.00 87.44 114 THR A CA 1
ATOM 956 C C . THR A 1 114 ? -0.114 -5.421 15.387 1.00 87.44 114 THR A C 1
ATOM 958 O O . THR A 1 114 ? 0.289 -5.868 14.317 1.00 87.44 114 THR A O 1
ATOM 961 N N . GLY A 1 115 ? 0.455 -5.772 16.545 1.00 83.06 115 GLY A N 1
ATOM 962 C CA . GLY A 1 115 ? 1.599 -6.689 16.634 1.00 83.06 115 GLY A CA 1
ATOM 963 C C . GLY A 1 115 ? 2.953 -6.089 16.228 1.00 83.06 115 GLY A C 1
ATOM 964 O O . GLY A 1 115 ? 3.965 -6.786 16.293 1.00 83.06 115 GLY A O 1
ATOM 965 N N . TRP A 1 116 ? 3.013 -4.810 15.845 1.00 8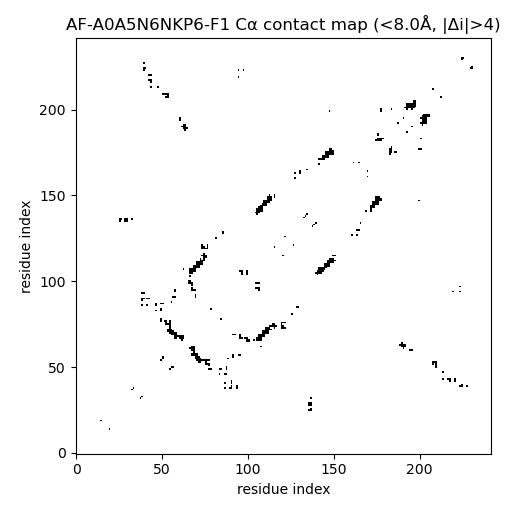5.94 116 TRP A N 1
ATOM 966 C CA . TRP A 1 116 ? 4.279 -4.137 15.562 1.00 85.94 116 TRP A CA 1
ATOM 967 C C . TRP A 1 116 ? 5.052 -3.814 16.846 1.00 85.94 116 TRP A C 1
ATOM 969 O O . TRP A 1 116 ? 4.504 -3.321 17.835 1.00 85.94 116 TRP A O 1
ATOM 979 N N . SER A 1 117 ? 6.359 -4.044 16.808 1.00 77.62 117 SER A N 1
ATOM 980 C CA . SER A 1 117 ? 7.314 -3.754 17.873 1.00 77.62 117 SER A CA 1
ATOM 981 C C . SER A 1 117 ? 8.684 -3.418 17.275 1.00 77.62 117 SER A C 1
ATOM 983 O O . SER A 1 117 ? 8.904 -3.541 16.071 1.00 77.62 117 SER A O 1
ATOM 985 N N . PHE A 1 118 ? 9.649 -3.012 18.103 1.00 71.69 118 PHE A N 1
ATOM 986 C CA . PHE A 1 118 ? 10.995 -2.723 17.603 1.00 71.69 118 PHE A CA 1
ATOM 987 C C . PHE A 1 118 ? 11.777 -3.956 17.125 1.00 71.69 118 PHE A C 1
ATOM 989 O O . PHE A 1 118 ? 12.727 -3.785 16.368 1.00 71.69 118 PHE A O 1
ATOM 996 N N . SER A 1 119 ? 11.418 -5.172 17.545 1.00 71.56 119 SER A N 1
ATOM 997 C CA . SER A 1 119 ? 12.117 -6.394 17.119 1.00 71.56 119 SER A CA 1
ATOM 998 C C . SER A 1 119 ? 11.618 -6.948 15.781 1.00 71.56 119 SER A C 1
ATOM 1000 O O . SER A 1 119 ? 12.337 -7.709 15.145 1.00 71.56 119 SER A O 1
ATOM 1002 N N . ASN A 1 120 ? 10.424 -6.550 15.334 1.00 71.19 120 ASN A N 1
ATOM 1003 C CA . ASN A 1 120 ? 9.822 -6.922 14.048 1.00 71.19 120 ASN A CA 1
ATOM 1004 C C . ASN A 1 120 ? 9.461 -5.678 13.215 1.00 71.19 120 ASN A C 1
ATOM 1006 O O . ASN A 1 120 ? 8.444 -5.658 12.523 1.00 71.19 120 ASN A O 1
ATOM 1010 N N . ASN A 1 121 ? 10.268 -4.615 13.309 1.00 70.25 121 ASN A N 1
ATOM 1011 C CA . ASN A 1 121 ? 10.027 -3.388 12.557 1.00 70.25 121 ASN A CA 1
ATOM 1012 C C . ASN A 1 121 ? 10.622 -3.418 11.146 1.00 70.25 121 ASN A C 1
ATOM 1014 O O . ASN A 1 121 ? 11.517 -4.192 10.814 1.00 70.25 121 ASN A O 1
ATOM 1018 N N . VAL A 1 122 ? 10.125 -2.499 10.320 1.00 71.62 122 VAL A N 1
ATOM 1019 C CA . VAL A 1 122 ? 10.760 -2.143 9.056 1.00 71.62 122 VAL A CA 1
ATOM 1020 C C . VAL A 1 122 ? 12.002 -1.299 9.373 1.00 71.62 122 VAL A C 1
ATOM 1022 O O . VAL A 1 122 ? 11.867 -0.275 10.055 1.00 71.62 122 VAL A O 1
ATOM 1025 N N . PRO A 1 123 ? 13.198 -1.668 8.876 1.00 82.12 123 PRO A N 1
ATOM 1026 C CA . PRO A 1 123 ? 14.399 -0.869 9.079 1.00 82.12 123 PRO A CA 1
ATOM 1027 C C . PRO A 1 123 ? 14.206 0.575 8.600 1.00 82.12 123 PRO A C 1
ATOM 1029 O O . PRO A 1 123 ? 13.606 0.815 7.551 1.00 82.12 123 PRO A O 1
ATOM 1032 N N . ILE A 1 124 ? 14.787 1.552 9.310 1.00 81.81 124 ILE A N 1
ATOM 1033 C CA . ILE A 1 124 ? 14.725 2.981 8.930 1.00 81.81 124 ILE A CA 1
ATOM 1034 C C . ILE A 1 124 ? 15.183 3.191 7.478 1.00 81.81 124 ILE A C 1
ATOM 1036 O O . ILE A 1 124 ? 14.616 4.013 6.762 1.00 81.81 124 ILE A O 1
ATOM 1040 N N . LYS A 1 125 ? 16.181 2.418 7.026 1.00 86.50 125 LYS A N 1
ATOM 1041 C CA . LYS A 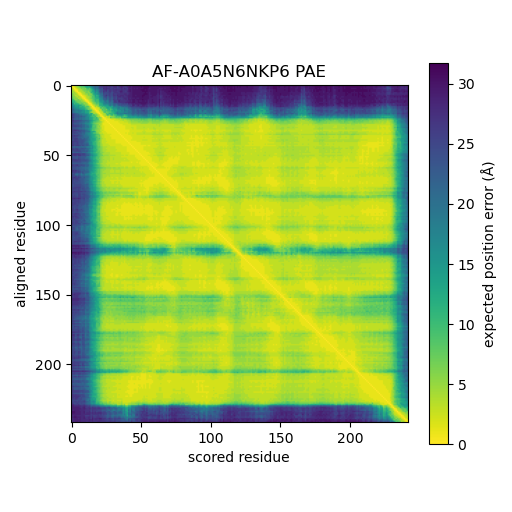1 125 ? 16.663 2.439 5.640 1.00 86.50 125 LYS A CA 1
ATOM 1042 C C . LYS A 1 125 ? 15.545 2.104 4.644 1.00 86.50 125 LYS A C 1
ATOM 1044 O O . LYS A 1 125 ? 15.354 2.859 3.700 1.00 86.50 125 LYS A O 1
ATOM 1049 N N . THR A 1 126 ? 14.789 1.035 4.888 1.00 86.19 126 THR A N 1
ATOM 1050 C CA . THR A 1 126 ? 13.664 0.606 4.045 1.00 86.19 126 THR A CA 1
ATOM 1051 C C . THR A 1 126 ? 12.531 1.632 4.056 1.00 86.19 126 THR A C 1
ATOM 1053 O O . THR A 1 126 ? 11.980 1.951 3.006 1.00 86.19 126 THR A O 1
ATOM 1056 N N . ALA A 1 127 ? 12.220 2.216 5.220 1.00 85.38 127 ALA A N 1
ATOM 1057 C CA . ALA A 1 127 ? 11.222 3.283 5.321 1.00 85.38 127 ALA A CA 1
ATOM 1058 C C . ALA A 1 127 ? 11.633 4.532 4.520 1.00 85.38 127 ALA 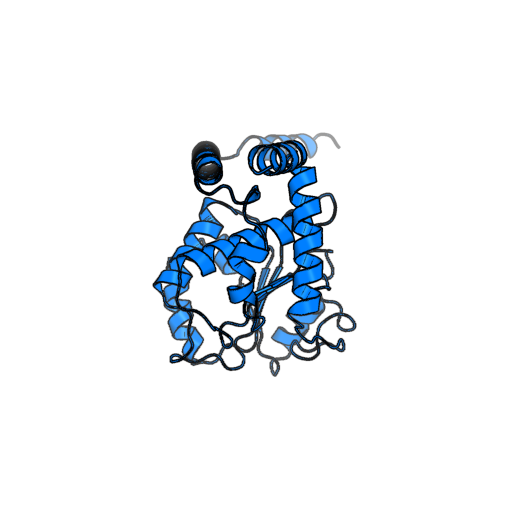A C 1
ATOM 1060 O O . ALA A 1 127 ? 10.816 5.118 3.813 1.00 85.38 127 ALA A O 1
ATOM 1061 N N . ARG A 1 128 ? 12.914 4.917 4.586 1.00 87.75 128 ARG A N 1
ATOM 1062 C CA . ARG A 1 128 ? 13.459 6.032 3.802 1.00 87.75 128 ARG A CA 1
ATOM 1063 C C . ARG A 1 128 ? 13.396 5.754 2.300 1.00 87.75 128 ARG A C 1
ATOM 1065 O O . ARG A 1 128 ? 13.024 6.648 1.548 1.00 87.75 128 ARG A O 1
ATOM 1072 N N . GLU A 1 129 ? 13.729 4.537 1.879 1.00 91.19 129 GLU A N 1
ATOM 1073 C CA . GLU A 1 129 ? 13.661 4.134 0.469 1.00 91.19 129 GLU A CA 1
ATOM 1074 C C . GLU A 1 129 ? 12.221 4.159 -0.054 1.00 91.19 129 GLU A C 1
ATOM 1076 O O . GLU A 1 129 ? 11.948 4.734 -1.102 1.00 91.19 129 GLU A O 1
ATOM 1081 N N . THR A 1 130 ? 11.278 3.655 0.747 1.00 91.00 130 THR A N 1
ATOM 1082 C CA . THR A 1 130 ? 9.841 3.722 0.449 1.00 91.00 130 THR A CA 1
ATOM 1083 C C . THR A 1 130 ? 9.387 5.166 0.228 1.00 91.00 130 THR A C 1
ATOM 1085 O O . THR A 1 130 ? 8.755 5.475 -0.779 1.00 91.00 130 THR A O 1
ATOM 1088 N N . ILE A 1 131 ? 9.744 6.075 1.141 1.00 90.31 131 ILE A N 1
ATOM 1089 C CA . ILE A 1 131 ? 9.402 7.500 1.022 1.00 90.31 131 ILE A CA 1
ATOM 1090 C C . ILE A 1 131 ? 10.049 8.121 -0.223 1.00 90.31 131 ILE A C 1
ATOM 1092 O O . ILE A 1 131 ? 9.399 8.899 -0.919 1.00 90.31 131 ILE A O 1
ATOM 1096 N N . SER A 1 132 ? 11.300 7.764 -0.527 1.00 91.25 132 SER A N 1
ATOM 1097 C CA . SER A 1 132 ? 12.010 8.229 -1.723 1.00 91.25 132 SER A CA 1
ATOM 1098 C C . SER A 1 132 ? 11.263 7.844 -3.004 1.00 91.25 132 SER A C 1
ATOM 1100 O O . SER A 1 132 ? 10.929 8.721 -3.800 1.00 91.25 132 SER A O 1
ATOM 1102 N N . ILE A 1 133 ? 10.910 6.562 -3.161 1.00 93.50 133 ILE A N 1
ATOM 1103 C CA . ILE A 1 133 ? 10.152 6.061 -4.319 1.00 93.50 133 ILE A CA 1
ATOM 1104 C C . ILE A 1 133 ? 8.808 6.790 -4.446 1.00 93.50 133 ILE A C 1
ATOM 1106 O O . ILE A 1 133 ? 8.470 7.285 -5.522 1.00 93.50 133 ILE A O 1
ATOM 1110 N N . LEU A 1 134 ? 8.058 6.917 -3.347 1.00 91.38 134 LEU A N 1
ATOM 1111 C CA . LEU A 1 134 ? 6.746 7.568 -3.358 1.00 91.38 134 LEU A CA 1
ATOM 1112 C C . LEU A 1 134 ? 6.826 9.048 -3.758 1.00 91.38 134 LEU A C 1
ATOM 1114 O O . LEU A 1 134 ? 6.040 9.506 -4.582 1.00 91.38 134 LEU A O 1
ATOM 1118 N N . GLN A 1 135 ? 7.778 9.806 -3.210 1.00 89.12 135 GLN A N 1
ATOM 1119 C CA . GLN A 1 135 ? 7.878 11.250 -3.467 1.00 89.12 135 GLN A CA 1
ATOM 1120 C C . GLN A 1 135 ? 8.480 11.598 -4.833 1.00 89.12 135 GLN A C 1
ATOM 1122 O O . GLN A 1 135 ? 8.198 12.682 -5.366 1.00 89.12 135 GLN A O 1
ATOM 1127 N N . ASN A 1 136 ? 9.333 10.722 -5.366 1.00 91.19 136 ASN A N 1
ATOM 1128 C CA . ASN A 1 136 ? 10.051 10.972 -6.613 1.00 91.19 136 ASN A CA 1
ATOM 1129 C C . ASN A 1 136 ? 9.325 10.388 -7.825 1.00 91.19 136 ASN A C 1
ATOM 1131 O O . ASN A 1 136 ? 9.303 11.048 -8.858 1.00 91.19 136 ASN A O 1
ATOM 1135 N N . HIS A 1 137 ? 8.698 9.214 -7.694 1.00 94.69 137 HIS A N 1
ATOM 1136 C CA . HIS A 1 137 ? 8.153 8.462 -8.836 1.00 94.69 137 HIS A CA 1
ATOM 1137 C C . HIS A 1 137 ? 6.638 8.249 -8.790 1.00 94.69 137 HIS A C 1
ATOM 1139 O O . HIS A 1 137 ? 6.018 8.049 -9.831 1.00 94.69 137 HIS A O 1
ATOM 1145 N N . TYR A 1 138 ? 6.019 8.382 -7.613 1.00 94.25 138 TYR A N 1
ATOM 1146 C CA . TYR A 1 138 ? 4.561 8.331 -7.446 1.00 94.25 138 TYR A CA 1
ATOM 1147 C C . TYR A 1 138 ? 3.996 9.595 -6.775 1.00 94.25 138 TYR A C 1
ATOM 1149 O O . TYR A 1 138 ? 3.170 9.496 -5.856 1.00 94.25 138 TYR A O 1
ATOM 1157 N N . PRO A 1 139 ? 4.415 10.806 -7.200 1.00 91.12 139 PRO A N 1
ATOM 1158 C CA . PRO A 1 139 ? 3.980 12.029 -6.548 1.00 91.12 139 PRO A CA 1
ATOM 1159 C C . PRO A 1 139 ? 2.460 12.173 -6.644 1.00 91.12 139 PRO A C 1
ATOM 1161 O O . PRO A 1 139 ? 1.856 11.883 -7.672 1.00 91.12 139 PRO A O 1
ATOM 1164 N N . GLN A 1 140 ? 1.846 12.664 -5.566 1.00 90.38 140 GLN A N 1
ATOM 1165 C CA . GLN A 1 140 ? 0.407 12.953 -5.491 1.00 90.38 140 GLN A CA 1
ATOM 1166 C C . GLN A 1 140 ? -0.518 11.733 -5.659 1.00 90.38 140 GLN A C 1
ATOM 1168 O O . GLN A 1 140 ? -1.724 11.914 -5.743 1.00 90.38 140 GLN A O 1
ATOM 1173 N N . ARG A 1 141 ? 0.004 10.497 -5.621 1.00 95.38 141 ARG A N 1
ATOM 1174 C CA . ARG A 1 141 ? -0.818 9.273 -5.664 1.00 95.38 141 ARG A CA 1
ATOM 1175 C C . ARG A 1 141 ? -1.459 8.908 -4.328 1.00 95.38 141 ARG A C 1
ATOM 1177 O O . ARG A 1 141 ? -2.414 8.150 -4.305 1.00 95.38 141 ARG A O 1
ATOM 1184 N N . LEU A 1 142 ? -0.956 9.407 -3.202 1.00 96.50 142 LEU A N 1
ATOM 1185 C CA . LEU A 1 142 ? -1.551 9.132 -1.893 1.00 96.50 142 LEU A CA 1
ATOM 1186 C C . LEU A 1 142 ? -2.730 10.071 -1.642 1.00 96.50 142 LEU A C 1
ATOM 1188 O O . LEU A 1 142 ? -2.495 11.269 -1.533 1.00 96.50 142 LEU A O 1
ATOM 1192 N N . ALA A 1 143 ? -3.940 9.547 -1.447 1.00 97.06 143 ALA A N 1
ATOM 1193 C CA . ALA A 1 143 ? -5.096 10.313 -0.967 1.00 97.06 143 ALA A CA 1
ATOM 1194 C C . ALA A 1 143 ? -5.021 10.576 0.543 1.00 97.06 143 ALA A C 1
ATOM 1196 O O . ALA A 1 143 ? -5.093 11.712 1.012 1.00 97.06 143 ALA A O 1
ATOM 1197 N N . VAL A 1 144 ? -4.893 9.495 1.311 1.00 97.31 144 VAL A N 1
ATOM 1198 C CA . VAL A 1 144 ? -4.844 9.491 2.774 1.00 97.31 144 VAL A CA 1
ATOM 1199 C C . VAL A 1 144 ? -4.148 8.214 3.236 1.00 97.31 144 VAL A C 1
ATOM 1201 O O . VAL A 1 144 ? -4.323 7.154 2.632 1.00 97.31 144 VAL A O 1
ATOM 1204 N N . ALA A 1 145 ? -3.346 8.322 4.295 1.00 97.00 145 ALA A N 1
ATOM 1205 C CA . ALA A 1 145 ? -2.739 7.179 4.968 1.00 97.00 145 ALA A CA 1
ATOM 1206 C C . ALA A 1 145 ? -3.272 7.080 6.398 1.00 97.00 145 ALA A C 1
ATOM 1208 O O . ALA A 1 145 ? -3.033 7.970 7.214 1.00 97.00 145 ALA A O 1
ATOM 1209 N N . PHE A 1 146 ? -3.967 5.995 6.714 1.00 97.69 146 PHE A N 1
ATOM 1210 C CA . PHE A 1 146 ? -4.430 5.690 8.061 1.00 97.69 146 PHE A CA 1
ATOM 1211 C C . PHE A 1 146 ? -3.396 4.827 8.775 1.00 97.69 146 PHE A C 1
ATOM 1213 O O . PHE A 1 146 ? -3.130 3.704 8.358 1.00 97.69 146 PHE A O 1
ATOM 1220 N N . LEU A 1 147 ? -2.820 5.338 9.860 1.00 95.81 147 LEU A N 1
ATOM 1221 C CA . LEU A 1 147 ? -1.987 4.565 10.775 1.00 95.81 147 LEU A CA 1
ATOM 1222 C C . LEU A 1 147 ? -2.899 4.020 11.868 1.00 95.81 147 LEU A C 1
ATOM 1224 O O . LEU A 1 147 ? -3.293 4.752 12.779 1.00 95.81 147 LEU A O 1
ATOM 1228 N N . TYR A 1 148 ? -3.278 2.756 11.738 1.00 95.94 148 TYR A N 1
ATOM 1229 C CA . TYR A 1 148 ? -4.247 2.097 12.595 1.00 95.94 148 TYR A CA 1
ATOM 1230 C C . TYR A 1 148 ? -3.575 1.415 13.785 1.00 95.94 148 TYR A C 1
ATOM 1232 O O . TYR A 1 148 ? -2.632 0.640 13.637 1.00 95.94 148 TYR A O 1
ATOM 1240 N N . SER A 1 149 ? -4.070 1.734 14.981 1.00 93.44 149 SER A N 1
ATOM 1241 C CA . SER A 1 149 ? -3.576 1.251 16.271 1.00 93.44 149 SER A CA 1
ATOM 1242 C C . SER A 1 149 ? -2.043 1.331 16.466 1.00 93.44 149 SER A C 1
ATOM 1244 O O . SER A 1 149 ? -1.452 0.378 16.987 1.00 93.44 149 SER A O 1
ATOM 1246 N N . PRO A 1 150 ? -1.361 2.443 16.107 1.00 92.31 150 PRO A N 1
ATOM 1247 C CA . PRO A 1 150 ? 0.075 2.567 16.332 1.00 92.31 150 PRO A CA 1
ATOM 1248 C C . PRO A 1 150 ? 0.387 2.532 17.835 1.00 92.31 150 PRO A C 1
ATOM 1250 O O . PRO A 1 150 ? -0.260 3.242 18.615 1.00 92.31 150 PRO A O 1
ATOM 1253 N N . PRO A 1 151 ? 1.375 1.737 18.288 1.00 88.56 151 PRO A N 1
ATOM 1254 C CA . PRO A 1 151 ? 1.754 1.728 19.694 1.00 88.56 151 PRO A CA 1
ATOM 1255 C C . PRO A 1 151 ? 2.373 3.074 20.075 1.00 88.56 151 PRO A C 1
ATOM 1257 O O . PRO A 1 151 ? 2.983 3.737 19.245 1.00 88.56 151 PRO A O 1
ATOM 1260 N N . ARG A 1 152 ? 2.289 3.470 21.352 1.00 84.75 152 ARG A N 1
ATOM 1261 C CA . ARG A 1 152 ? 2.793 4.779 21.835 1.00 84.75 152 ARG A CA 1
ATOM 1262 C C . ARG A 1 152 ? 4.230 5.081 21.405 1.00 84.75 152 ARG A C 1
ATOM 1264 O O . ARG A 1 152 ? 4.581 6.211 21.098 1.00 84.75 152 ARG A O 1
ATOM 1271 N N . ILE A 1 153 ? 5.064 4.050 21.349 1.00 81.50 153 ILE A N 1
ATOM 1272 C CA . ILE A 1 153 ? 6.465 4.169 20.955 1.00 81.50 153 ILE A CA 1
ATOM 1273 C C . ILE A 1 153 ? 6.662 4.573 19.481 1.00 81.50 153 ILE A C 1
ATOM 1275 O O . ILE A 1 153 ? 7.689 5.154 19.130 1.00 81.50 153 ILE A O 1
ATOM 1279 N N . PHE A 1 154 ? 5.660 4.348 18.628 1.00 84.88 154 PHE A N 1
ATOM 1280 C CA . PHE A 1 154 ? 5.654 4.794 17.238 1.00 84.88 154 PHE A CA 1
ATOM 1281 C C . PHE A 1 154 ? 5.727 6.323 17.117 1.00 84.88 154 PHE A C 1
ATOM 1283 O O . PHE A 1 154 ? 6.274 6.824 16.142 1.00 84.88 154 PHE A O 1
ATOM 1290 N N . GLU A 1 155 ? 5.277 7.089 18.117 1.00 83.19 155 GLU A N 1
ATOM 1291 C CA . GLU A 1 155 ? 5.397 8.555 18.106 1.00 83.19 155 GLU A CA 1
ATOM 1292 C C . GLU A 1 155 ? 6.854 9.026 17.970 1.00 83.19 155 GLU A C 1
ATOM 1294 O O . GLU A 1 155 ? 7.131 10.019 17.293 1.00 83.19 155 GLU A O 1
ATOM 1299 N N . ALA A 1 156 ? 7.807 8.310 18.578 1.00 82.44 156 ALA A N 1
ATOM 1300 C CA . ALA A 1 156 ? 9.230 8.619 18.448 1.00 82.44 156 ALA A CA 1
ATOM 1301 C C . ALA A 1 156 ? 9.730 8.361 17.020 1.00 82.44 156 ALA A C 1
ATOM 1303 O O . ALA A 1 156 ? 10.426 9.198 16.447 1.00 82.44 156 ALA A O 1
ATOM 1304 N N . PHE A 1 157 ? 9.320 7.242 16.419 1.00 82.56 157 PHE A N 1
ATOM 1305 C CA . PHE A 1 157 ? 9.627 6.926 15.025 1.00 82.56 157 PHE A CA 1
ATOM 1306 C C . PHE A 1 157 ? 8.996 7.944 14.064 1.00 82.56 157 PHE A C 1
ATOM 1308 O O . PHE A 1 157 ? 9.664 8.446 13.162 1.00 82.56 157 PHE A O 1
ATOM 1315 N N . TRP A 1 158 ? 7.746 8.342 14.303 1.00 86.81 158 TRP A N 1
ATOM 1316 C CA . TRP A 1 158 ? 7.050 9.347 13.503 1.00 86.81 158 TRP A CA 1
ATOM 1317 C C . TRP A 1 158 ? 7.749 10.711 13.527 1.00 86.81 158 TRP A C 1
ATOM 1319 O O . TRP A 1 158 ? 7.868 11.372 12.495 1.00 86.81 158 TRP A O 1
ATOM 1329 N N . LYS A 1 159 ? 8.301 11.113 14.682 1.00 86.12 159 LYS A N 1
ATOM 1330 C CA . LYS A 1 159 ? 9.131 12.325 14.792 1.00 86.12 159 LYS A CA 1
ATOM 1331 C C . LYS A 1 159 ? 10.390 12.278 13.928 1.00 86.12 159 LYS A C 1
ATOM 1333 O O . LYS A 1 159 ? 10.896 13.346 13.607 1.00 86.12 159 LYS A O 1
ATOM 1338 N N . ILE A 1 160 ? 10.891 11.098 13.571 1.00 84.06 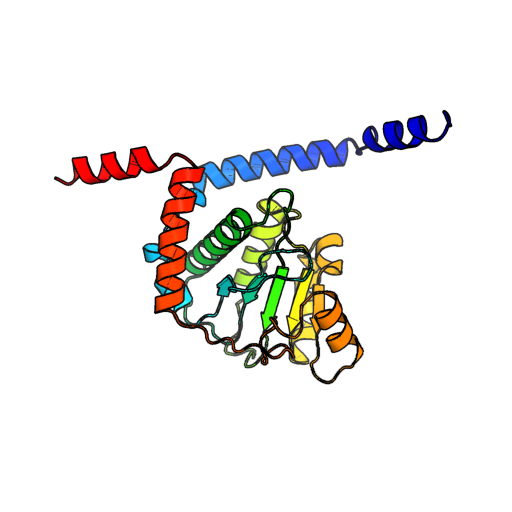160 ILE A N 1
ATOM 1339 C CA . ILE A 1 160 ? 12.013 10.939 12.637 1.00 84.06 160 ILE A CA 1
ATOM 1340 C C . ILE A 1 160 ? 11.483 10.980 11.200 1.00 84.06 160 ILE A C 1
ATOM 1342 O O . ILE A 1 160 ? 11.965 11.767 10.389 1.00 84.06 160 ILE A O 1
ATOM 1346 N N . VAL A 1 161 ? 10.441 10.195 10.905 1.00 82.25 161 VAL A N 1
ATOM 1347 C CA . VAL A 1 161 ? 9.845 10.091 9.562 1.00 82.25 161 VAL A CA 1
ATOM 1348 C C . VAL A 1 161 ? 9.342 11.431 9.030 1.00 82.25 161 VAL A C 1
ATOM 1350 O O . VAL A 1 161 ? 9.501 11.704 7.842 1.00 82.25 161 VAL A O 1
ATOM 1353 N N . LYS A 1 162 ? 8.813 12.309 9.893 1.00 84.50 162 LYS A N 1
ATOM 1354 C CA . LYS A 1 162 ? 8.318 13.634 9.485 1.00 84.50 162 LYS A CA 1
ATOM 1355 C C . LYS A 1 162 ? 9.352 14.484 8.735 1.00 84.50 162 LYS A C 1
ATOM 1357 O O . LYS A 1 162 ? 8.954 15.349 7.972 1.00 84.50 162 LYS A O 1
ATOM 1362 N N . TYR A 1 163 ? 10.654 14.274 8.961 1.00 86.12 163 TYR A N 1
ATOM 1363 C CA . TYR A 1 163 ? 11.713 15.033 8.283 1.00 86.12 163 TYR A CA 1
ATOM 1364 C C . TYR A 1 163 ? 11.975 14.550 6.852 1.00 86.12 163 TYR A C 1
ATOM 1366 O O . TYR A 1 163 ? 12.620 15.256 6.083 1.00 86.12 163 TYR A O 1
ATOM 1374 N N . PHE A 1 164 ? 11.486 13.361 6.496 1.00 83.44 164 PHE A N 1
ATOM 1375 C CA . PHE A 1 164 ? 11.608 12.802 5.151 1.00 83.44 164 PHE A CA 1
ATOM 1376 C C . PHE A 1 164 ? 10.370 13.055 4.287 1.00 83.44 164 PHE A C 1
ATOM 1378 O O . PHE A 1 164 ? 10.454 12.897 3.072 1.00 83.44 164 PHE A O 1
ATOM 1385 N N . LEU A 1 165 ? 9.247 13.434 4.906 1.00 84.56 165 LEU A N 1
ATOM 1386 C CA . LEU A 1 165 ? 7.980 13.690 4.231 1.00 84.56 165 LEU A CA 1
ATOM 1387 C C . LEU A 1 165 ? 7.842 15.162 3.847 1.00 84.56 165 LEU A C 1
ATOM 1389 O O . LEU A 1 165 ? 8.071 16.053 4.667 1.00 84.56 165 LEU A O 1
ATOM 1393 N N . ASP A 1 166 ? 7.382 15.420 2.627 1.00 86.75 166 ASP A N 1
ATOM 1394 C CA . ASP A 1 166 ? 6.939 16.756 2.251 1.00 86.75 166 ASP A CA 1
ATOM 1395 C C . ASP A 1 166 ? 5.693 17.181 3.069 1.00 86.75 166 ASP A C 1
ATOM 1397 O O . ASP A 1 166 ? 4.895 16.333 3.497 1.00 86.75 166 ASP A O 1
ATOM 1401 N N . PRO A 1 167 ? 5.475 18.494 3.288 1.00 88.81 167 PRO A N 1
ATOM 1402 C CA . PRO A 1 167 ? 4.384 18.975 4.136 1.00 88.81 167 PRO A CA 1
ATOM 1403 C C . PRO A 1 167 ? 2.981 18.540 3.698 1.00 88.81 167 PRO A C 1
ATOM 1405 O O . PRO A 1 167 ? 2.118 18.345 4.557 1.00 88.81 167 PRO A O 1
ATOM 1408 N N . LYS A 1 168 ? 2.728 18.376 2.389 1.00 88.75 168 LYS A N 1
ATOM 1409 C CA . LYS A 1 168 ? 1.407 17.958 1.892 1.00 88.75 168 LYS A CA 1
ATOM 1410 C C . LYS A 1 168 ? 1.167 16.491 2.220 1.00 88.75 168 LYS A C 1
ATOM 1412 O O . LYS A 1 168 ? 0.101 16.152 2.728 1.00 88.75 168 LYS A O 1
ATOM 1417 N N . THR A 1 169 ? 2.165 15.638 2.002 1.00 88.44 169 THR A N 1
ATOM 1418 C CA . THR A 1 169 ? 2.087 14.217 2.364 1.00 88.44 169 THR A CA 1
ATOM 1419 C C . THR A 1 169 ? 1.916 14.036 3.871 1.00 88.44 169 THR A C 1
ATOM 1421 O O . THR A 1 169 ? 1.074 13.248 4.300 1.00 88.44 169 THR A O 1
ATOM 1424 N N . PHE A 1 170 ? 2.621 14.820 4.692 1.00 91.31 170 PHE A N 1
ATOM 1425 C CA . PHE A 1 170 ? 2.474 14.766 6.149 1.00 91.31 170 PHE A CA 1
ATOM 1426 C C . PHE A 1 170 ? 1.029 15.033 6.616 1.00 91.31 170 PHE A C 1
ATOM 1428 O O . PHE A 1 170 ? 0.523 14.335 7.493 1.00 91.31 170 PHE A O 1
ATOM 1435 N N . GLN A 1 171 ? 0.328 15.995 6.002 1.00 93.00 171 GLN A N 1
ATOM 1436 C CA . GLN A 1 171 ? -1.066 16.329 6.343 1.00 93.00 171 GLN A CA 1
ATOM 1437 C C . GLN A 1 171 ? -2.076 15.227 5.974 1.00 93.00 171 GLN A C 1
ATOM 1439 O O . GLN A 1 171 ? -3.154 15.140 6.584 1.00 93.00 171 GLN A O 1
ATOM 1444 N N . LYS A 1 172 ? -1.726 14.378 4.998 1.00 94.69 172 LYS A N 1
ATOM 1445 C CA . LYS A 1 172 ? -2.532 13.233 4.551 1.00 94.69 172 LYS A CA 1
ATOM 1446 C C . LYS A 1 172 ? -2.442 12.031 5.499 1.00 94.69 172 LYS A C 1
ATOM 1448 O O . LYS A 1 172 ? -3.215 11.090 5.344 1.00 94.69 172 LYS A O 1
ATOM 1453 N N . VAL A 1 173 ? -1.554 12.050 6.496 1.00 95.31 173 VAL A N 1
ATOM 1454 C CA . VAL A 1 173 ? -1.430 10.959 7.472 1.00 95.31 173 VAL A CA 1
ATOM 1455 C C . VAL A 1 173 ? -2.382 11.166 8.649 1.00 95.31 173 VAL A C 1
ATOM 1457 O O . VAL A 1 173 ? -2.387 12.221 9.286 1.00 95.31 173 VAL A O 1
ATOM 1460 N N . LYS A 1 174 ? -3.197 10.152 8.948 1.00 95.44 174 LYS A N 1
ATOM 1461 C CA . LYS A 1 174 ? -4.190 10.142 10.027 1.00 95.44 174 LYS A CA 1
ATOM 1462 C C . LYS A 1 174 ? -3.895 9.008 10.996 1.00 95.44 174 LYS A C 1
ATOM 1464 O O . LYS A 1 174 ? -3.797 7.853 10.599 1.00 95.44 174 LYS A O 1
ATOM 1469 N N . PHE A 1 175 ? -3.775 9.338 12.274 1.00 95.00 175 PHE A N 1
ATOM 1470 C CA . PHE A 1 175 ? -3.619 8.354 13.340 1.00 95.00 175 PHE A CA 1
ATOM 1471 C C . PHE A 1 175 ? -5.002 7.889 13.785 1.00 95.00 175 PHE A C 1
ATOM 1473 O O . PHE A 1 175 ? -5.861 8.714 14.096 1.00 95.00 175 PHE A O 1
ATOM 1480 N N . VAL A 1 176 ? -5.212 6.576 13.816 1.00 95.81 176 VAL A N 1
ATOM 1481 C CA . VAL A 1 176 ? -6.497 5.969 14.161 1.00 95.81 176 VAL A CA 1
ATOM 1482 C C . VAL A 1 176 ? -6.313 5.086 15.385 1.00 95.81 176 VAL A C 1
ATOM 1484 O O . VAL A 1 176 ? -5.657 4.047 15.331 1.00 95.81 176 VAL A O 1
ATOM 1487 N N . TYR A 1 177 ? -6.919 5.494 16.497 1.00 94.31 177 TYR A N 1
ATOM 1488 C CA . TYR A 1 177 ? -6.948 4.723 17.735 1.00 94.31 177 TYR A CA 1
ATOM 1489 C C . TYR A 1 177 ? -8.353 4.134 17.931 1.00 94.31 177 TYR A C 1
ATOM 1491 O O . TYR A 1 177 ? -9.289 4.903 18.136 1.00 94.31 177 TYR A O 1
ATOM 1499 N N . PRO A 1 178 ? -8.540 2.800 17.937 1.00 89.88 178 PRO A N 1
ATOM 1500 C CA . PRO A 1 178 ? -9.876 2.179 17.886 1.00 89.88 178 PRO A CA 1
ATOM 1501 C C . PRO A 1 178 ? -10.815 2.546 19.045 1.00 89.88 178 PRO A C 1
ATOM 1503 O O . PRO A 1 178 ? -12.032 2.467 18.924 1.00 89.88 178 PRO A O 1
ATOM 1506 N N . LYS A 1 179 ? -10.252 2.945 20.191 1.00 90.62 179 LYS A N 1
ATOM 1507 C CA . LYS A 1 179 ? -11.008 3.362 21.386 1.00 90.62 179 LYS A CA 1
ATOM 1508 C C . LYS A 1 179 ? -11.304 4.866 21.427 1.00 90.62 179 LYS A C 1
ATOM 1510 O O . LYS A 1 179 ? -11.933 5.334 22.371 1.00 90.62 179 LYS A O 1
ATOM 1515 N N . ASN A 1 180 ? -10.816 5.631 20.454 1.00 94.56 180 ASN A N 1
ATOM 1516 C CA . ASN A 1 180 ? -11.041 7.065 20.345 1.00 94.56 180 ASN A CA 1
ATOM 1517 C C . ASN A 1 180 ? -12.202 7.326 19.371 1.00 94.56 180 ASN A C 1
ATOM 1519 O O . ASN A 1 180 ? -12.175 6.879 18.227 1.00 94.56 180 ASN A O 1
ATOM 1523 N N . LYS A 1 181 ? -13.215 8.069 19.828 1.00 94.44 181 LYS A N 1
ATOM 1524 C CA . LYS A 1 181 ? -14.433 8.341 19.054 1.00 94.44 181 LYS A CA 1
ATOM 1525 C C . LYS A 1 181 ? -14.159 9.118 17.758 1.00 94.44 181 LYS A C 1
ATOM 1527 O O . LYS A 1 181 ? -14.682 8.741 16.718 1.00 94.44 181 LYS A O 1
ATOM 1532 N N . GLU A 1 182 ? -13.302 10.134 17.801 1.00 95.44 182 GLU A N 1
ATOM 1533 C CA . GLU A 1 182 ? -12.922 10.935 16.628 1.00 95.44 182 GLU A CA 1
ATOM 1534 C C . GLU A 1 182 ? -12.179 10.083 15.585 1.00 95.44 182 GLU A C 1
ATOM 1536 O O . GLU A 1 182 ? -12.463 10.164 14.394 1.00 95.44 182 GLU A O 1
ATOM 1541 N N . SER A 1 183 ? -11.281 9.190 16.020 1.00 94.56 183 SER A N 1
ATOM 1542 C CA . SER A 1 183 ? -10.616 8.232 15.125 1.00 94.56 183 SER A CA 1
ATOM 1543 C C . SER A 1 183 ? -11.609 7.314 14.405 1.00 94.56 183 SER A C 1
ATOM 1545 O O . SER A 1 183 ? -11.444 7.044 13.214 1.00 94.56 183 SER A O 1
ATOM 1547 N N . VAL A 1 184 ? -12.640 6.844 15.112 1.00 91.94 184 VAL A N 1
ATOM 1548 C CA . VAL A 1 184 ? -13.702 6.017 14.521 1.00 91.94 184 VAL A CA 1
ATOM 1549 C C . VAL A 1 184 ? -14.523 6.827 13.516 1.00 91.94 184 VAL A C 1
ATOM 1551 O O . VAL A 1 184 ? -14.756 6.352 12.408 1.00 91.94 184 VAL A O 1
ATOM 1554 N N . GLU A 1 185 ? -14.902 8.060 13.852 1.00 94.12 185 GLU A N 1
ATOM 1555 C CA . GLU A 1 185 ? -15.639 8.955 12.947 1.00 94.12 185 GLU A CA 1
ATOM 1556 C C . GLU A 1 185 ? -14.842 9.263 11.668 1.00 94.12 185 GLU A C 1
ATOM 1558 O O . GLU A 1 185 ? -15.392 9.217 10.566 1.00 94.12 185 GLU A O 1
ATOM 1563 N N . ILE A 1 186 ? -13.528 9.486 11.786 1.00 94.81 186 ILE A N 1
ATOM 1564 C CA . ILE A 1 186 ? -12.630 9.678 10.641 1.00 94.81 186 ILE A CA 1
ATOM 1565 C C . ILE A 1 186 ? -12.654 8.452 9.718 1.00 94.81 186 ILE A C 1
ATOM 1567 O O . ILE A 1 186 ? -12.843 8.610 8.510 1.00 94.81 186 ILE A O 1
ATOM 1571 N N . MET A 1 187 ? -12.525 7.237 10.263 1.00 95.81 187 MET A N 1
ATOM 1572 C CA . MET A 1 187 ? -12.610 6.007 9.464 1.00 95.81 187 MET A CA 1
ATOM 1573 C C . MET A 1 187 ? -13.975 5.877 8.780 1.00 95.81 187 MET A C 1
ATOM 1575 O O . MET A 1 187 ? -14.032 5.618 7.581 1.00 95.81 187 MET A O 1
ATOM 1579 N N . GLN A 1 188 ? -15.072 6.123 9.499 1.00 93.69 188 GLN A N 1
ATOM 1580 C CA . GLN A 1 188 ? -16.439 6.023 8.967 1.00 93.69 188 GLN A CA 1
ATOM 1581 C C . GLN A 1 188 ? -16.751 7.067 7.885 1.00 93.69 188 GLN A C 1
ATOM 1583 O O . GLN A 1 188 ? -17.547 6.804 6.979 1.00 93.69 188 GLN A O 1
ATOM 1588 N N . SER A 1 189 ? -16.110 8.238 7.947 1.00 94.62 189 SER A N 1
ATOM 1589 C CA . SER A 1 189 ? -16.229 9.272 6.912 1.00 94.62 189 SER A CA 1
ATOM 1590 C C . SER A 1 189 ? -15.579 8.861 5.589 1.00 94.62 189 SER A C 1
ATOM 1592 O O . SER A 1 189 ? -16.007 9.308 4.527 1.00 94.62 189 SER A O 1
ATOM 1594 N N . CYS A 1 190 ? -14.567 7.990 5.645 1.00 96.31 190 CYS A N 1
ATOM 1595 C CA . CYS A 1 190 ? -13.826 7.535 4.474 1.00 96.31 190 CYS A CA 1
ATOM 1596 C C . CYS A 1 190 ? -14.279 6.157 3.989 1.00 96.31 190 CYS A C 1
ATOM 1598 O O . CYS A 1 190 ? -14.253 5.914 2.789 1.00 96.31 190 CYS A O 1
ATOM 1600 N N . PHE A 1 191 ? -14.736 5.275 4.876 1.00 97.25 191 PHE A N 1
ATOM 1601 C CA . PHE A 1 191 ? -15.097 3.898 4.547 1.00 97.25 191 PHE A CA 1
ATOM 1602 C C . PHE A 1 191 ? -16.557 3.585 4.857 1.00 97.25 191 PHE A C 1
ATOM 1604 O O . PHE A 1 191 ? -17.143 4.088 5.820 1.00 97.25 191 PHE A O 1
ATOM 1611 N N . ASP A 1 192 ? -17.142 2.712 4.039 1.00 95.25 192 ASP A N 1
ATOM 1612 C CA . ASP A 1 192 ? -18.411 2.085 4.375 1.00 95.25 192 ASP A CA 1
ATOM 1613 C C . ASP A 1 192 ? -18.200 1.018 5.452 1.00 95.25 192 ASP A C 1
ATOM 1615 O O . ASP A 1 192 ? -17.395 0.108 5.279 1.00 95.25 192 ASP A O 1
ATOM 1619 N N . VAL A 1 193 ? -18.919 1.134 6.568 1.00 93.38 193 VAL A N 1
ATOM 1620 C CA . VAL A 1 193 ? -18.774 0.254 7.737 1.00 93.38 193 VAL A CA 1
ATOM 1621 C C . VAL A 1 193 ? -19.117 -1.188 7.385 1.00 93.38 193 VAL A C 1
ATOM 1623 O O . VAL A 1 193 ? -18.506 -2.104 7.931 1.00 93.38 193 VAL A O 1
ATOM 1626 N N . ASP A 1 194 ? -20.059 -1.393 6.467 1.00 94.25 194 ASP A N 1
ATOM 1627 C CA . ASP A 1 194 ? -20.473 -2.736 6.066 1.00 94.25 194 ASP A CA 1
ATOM 1628 C C . ASP A 1 194 ? -19.421 -3.427 5.176 1.00 94.25 194 ASP A C 1
ATOM 1630 O O . ASP A 1 194 ? -19.340 -4.653 5.182 1.00 94.25 194 ASP A O 1
ATOM 1634 N N . ASN A 1 195 ? -18.558 -2.655 4.499 1.00 92.12 195 ASN A N 1
ATOM 1635 C CA . ASN A 1 195 ? -17.475 -3.162 3.642 1.00 92.12 195 ASN A CA 1
ATOM 1636 C C . ASN A 1 195 ? -16.091 -3.117 4.310 1.00 92.12 195 ASN A C 1
ATOM 1638 O O . ASN A 1 195 ? -15.173 -3.815 3.880 1.00 92.12 195 ASN A O 1
ATOM 1642 N N . LEU A 1 196 ? -15.917 -2.299 5.351 1.00 94.75 196 LEU A N 1
ATOM 1643 C CA . LEU A 1 196 ? -14.665 -2.196 6.090 1.00 94.75 196 LEU A CA 1
ATOM 1644 C C . LEU A 1 196 ? -14.467 -3.451 6.964 1.00 94.75 196 LEU A C 1
ATOM 1646 O O . LEU A 1 196 ? -15.412 -3.880 7.635 1.00 94.75 196 LEU A O 1
ATOM 1650 N N . PRO A 1 197 ? -13.259 -4.037 7.014 1.00 94.50 197 PRO A N 1
ATOM 1651 C CA . PRO A 1 197 ? -12.999 -5.190 7.866 1.00 94.50 197 PRO A CA 1
ATOM 1652 C C . PRO A 1 197 ? -13.197 -4.895 9.357 1.00 94.50 197 PRO A C 1
ATOM 1654 O O . PRO A 1 197 ? -12.902 -3.796 9.835 1.00 94.50 197 PRO A O 1
ATOM 1657 N N . THR A 1 198 ? -13.637 -5.900 10.116 1.00 93.81 198 THR A N 1
ATOM 1658 C CA . THR A 1 198 ? -13.818 -5.820 11.580 1.00 93.81 198 THR A CA 1
ATOM 1659 C C . THR A 1 198 ? -12.548 -5.405 12.320 1.00 93.81 198 THR A C 1
ATOM 1661 O O . THR A 1 198 ? -12.614 -4.648 13.286 1.00 93.81 198 THR A O 1
ATOM 1664 N N . GLU A 1 199 ? -11.385 -5.823 11.824 1.00 90.75 199 GLU A N 1
ATOM 1665 C CA . GLU A 1 199 ? -10.055 -5.445 12.323 1.00 90.75 199 GLU A CA 1
ATOM 1666 C C . GLU A 1 199 ? -9.848 -3.921 12.329 1.00 90.75 199 GLU A C 1
ATOM 1668 O O . GLU A 1 199 ? -9.173 -3.391 13.211 1.00 90.75 199 GLU A O 1
ATOM 1673 N N . PHE A 1 200 ? -10.502 -3.212 11.404 1.00 93.62 200 PHE A N 1
ATOM 1674 C CA . PHE A 1 200 ? -10.464 -1.757 11.245 1.00 93.62 200 PHE A CA 1
ATOM 1675 C C . PHE A 1 200 ? -11.717 -1.044 11.778 1.00 93.62 200 PHE A C 1
ATOM 1677 O O . PHE A 1 200 ? -11.908 0.146 11.524 1.00 93.62 200 PHE A O 1
ATOM 1684 N N . GLY A 1 201 ? -12.571 -1.753 12.526 1.00 91.12 201 GLY A N 1
ATOM 1685 C CA . GLY A 1 201 ? -13.788 -1.205 13.131 1.00 91.12 201 GLY A CA 1
ATOM 1686 C C . GLY A 1 201 ? -15.037 -1.258 12.244 1.00 91.12 201 GLY A C 1
ATOM 1687 O O . GLY A 1 201 ? -16.022 -0.588 12.555 1.00 91.12 201 GLY A O 1
ATOM 1688 N N . GLY A 1 202 ? -15.009 -2.024 11.149 1.00 93.69 202 GLY A N 1
ATOM 1689 C CA . GLY A 1 202 ? -16.181 -2.287 10.314 1.00 93.69 202 GLY A CA 1
ATOM 1690 C C . GLY A 1 202 ? -16.914 -3.587 10.666 1.00 93.69 202 GLY A C 1
ATOM 1691 O O . GLY A 1 202 ? -16.816 -4.088 11.788 1.00 93.69 202 GLY A O 1
ATOM 1692 N N . LYS A 1 203 ? -17.667 -4.135 9.707 1.00 94.81 203 LYS A N 1
ATOM 1693 C CA . LYS A 1 203 ? -18.447 -5.381 9.851 1.00 94.81 203 LYS A CA 1
ATOM 1694 C C . LYS A 1 203 ? -18.069 -6.471 8.851 1.00 94.81 203 LYS A C 1
ATOM 1696 O O . LYS A 1 203 ? -18.501 -7.611 9.021 1.00 94.81 203 LYS A O 1
ATOM 1701 N N . ALA A 1 204 ? -17.279 -6.151 7.828 1.00 94.00 204 ALA A N 1
ATOM 1702 C CA . ALA A 1 204 ? -16.843 -7.143 6.858 1.00 94.00 204 ALA A CA 1
ATOM 1703 C C . ALA A 1 204 ? -15.813 -8.094 7.476 1.00 94.00 204 ALA A C 1
ATOM 1705 O O . ALA A 1 204 ? -15.048 -7.736 8.373 1.00 94.00 204 ALA A O 1
ATOM 1706 N N . THR A 1 205 ? -15.759 -9.318 6.960 1.00 90.88 205 THR A N 1
ATOM 1707 C CA . THR A 1 205 ? -14.664 -10.238 7.273 1.00 90.88 205 THR A CA 1
ATOM 1708 C C . THR A 1 205 ? -13.582 -10.074 6.222 1.00 90.88 205 THR A C 1
ATOM 1710 O O . THR A 1 205 ? -13.864 -10.158 5.029 1.00 90.88 205 THR A O 1
ATOM 1713 N N . MET A 1 206 ? -12.344 -9.882 6.661 1.00 86.69 206 MET A N 1
ATOM 1714 C CA . MET A 1 206 ? -11.182 -9.940 5.787 1.00 86.69 206 MET A CA 1
ATOM 1715 C C . MET A 1 206 ? -10.245 -11.007 6.320 1.00 86.69 206 MET A C 1
ATOM 1717 O O . MET A 1 206 ? -9.840 -10.973 7.475 1.00 86.69 206 MET A O 1
ATOM 1721 N N . LYS A 1 207 ? -9.898 -11.960 5.466 1.00 87.88 207 LYS A N 1
ATOM 1722 C CA . LYS A 1 207 ? -8.827 -12.908 5.729 1.00 87.88 207 LYS A CA 1
ATOM 1723 C C . LYS A 1 207 ? -7.897 -12.842 4.537 1.00 87.88 207 LYS A C 1
ATOM 1725 O O . LYS A 1 207 ? -8.338 -13.055 3.412 1.00 87.88 207 LYS A O 1
ATOM 1730 N N . TYR A 1 208 ? -6.637 -12.506 4.788 1.00 94.50 208 TYR A N 1
ATOM 1731 C CA . TYR A 1 208 ? -5.629 -12.625 3.749 1.00 94.50 208 TYR A CA 1
ATOM 1732 C C . TYR A 1 208 ? -5.440 -14.111 3.440 1.00 94.50 208 TYR A C 1
ATOM 1734 O O . TYR A 1 208 ? -5.119 -14.896 4.334 1.00 94.50 208 TYR A O 1
ATOM 1742 N N . ASP A 1 209 ? -5.682 -14.476 2.189 1.00 96.44 209 ASP A N 1
ATOM 1743 C CA . ASP A 1 209 ? -5.413 -15.796 1.645 1.00 96.44 209 ASP A CA 1
ATOM 1744 C C . ASP A 1 209 ? -4.412 -15.617 0.506 1.00 96.44 209 ASP A C 1
ATOM 1746 O O . ASP A 1 209 ? -4.689 -14.921 -0.475 1.00 96.44 209 ASP A O 1
ATOM 1750 N N . HIS A 1 210 ? -3.216 -16.174 0.683 1.00 97.31 210 HIS A N 1
ATOM 1751 C CA . HIS A 1 210 ? -2.118 -15.945 -0.243 1.00 97.31 210 HIS A CA 1
ATOM 1752 C C . HIS A 1 210 ? -2.381 -16.565 -1.619 1.00 97.31 210 HIS A C 1
ATOM 1754 O O . HIS A 1 210 ? -1.975 -15.992 -2.630 1.00 97.31 210 HIS A O 1
ATOM 1760 N N . GLU A 1 211 ? -3.079 -17.700 -1.682 1.00 97.56 211 GLU A N 1
ATOM 1761 C CA . GLU A 1 211 ? -3.381 -18.372 -2.945 1.00 97.56 211 GLU A CA 1
ATOM 1762 C C . GLU A 1 211 ? -4.425 -17.585 -3.738 1.00 97.56 211 GLU A C 1
ATOM 1764 O O . GLU A 1 211 ? -4.225 -17.314 -4.924 1.00 97.56 211 GLU A O 1
ATOM 1769 N N . GLU A 1 212 ? -5.507 -17.153 -3.087 1.00 96.75 212 GLU A N 1
ATOM 1770 C CA . GLU A 1 212 ? -6.528 -16.317 -3.731 1.00 96.75 212 GLU A CA 1
ATOM 1771 C C . GLU A 1 212 ? -5.968 -14.956 -4.152 1.00 96.75 212 GLU A C 1
ATOM 1773 O O . GLU A 1 212 ? -6.218 -14.488 -5.267 1.00 96.75 212 GLU A O 1
ATOM 1778 N N . PHE A 1 213 ? -5.139 -14.338 -3.306 1.00 97.69 213 PHE A N 1
ATOM 1779 C CA . PHE A 1 213 ? -4.452 -13.104 -3.673 1.00 97.69 213 PHE A CA 1
ATOM 1780 C C . PHE A 1 213 ? -3.505 -13.316 -4.861 1.00 97.69 213 PHE A C 1
ATOM 1782 O O . PHE A 1 213 ? -3.489 -12.506 -5.785 1.00 97.69 213 PHE A O 1
ATOM 1789 N N . SER A 1 214 ? -2.772 -14.431 -4.893 1.00 98.00 214 SER A N 1
ATOM 1790 C CA . SER A 1 214 ? -1.880 -14.766 -6.006 1.00 98.00 214 SER A CA 1
ATOM 1791 C C . SER A 1 214 ? -2.629 -14.938 -7.325 1.00 98.00 214 SER A C 1
ATOM 1793 O O . SER A 1 214 ? -2.183 -14.424 -8.350 1.00 98.00 214 SER A O 1
ATOM 1795 N N . LYS A 1 215 ? -3.797 -15.595 -7.317 1.00 97.81 215 LYS A N 1
ATOM 1796 C CA . LYS A 1 215 ? -4.653 -15.715 -8.512 1.00 97.81 215 LYS A CA 1
ATOM 1797 C C . LYS A 1 215 ? -5.069 -14.342 -9.040 1.00 97.81 215 LYS A C 1
ATOM 1799 O O . LYS A 1 215 ? -5.021 -14.115 -10.247 1.00 97.81 215 LYS A O 1
ATOM 1804 N N . LEU A 1 216 ? -5.438 -13.425 -8.145 1.00 96.81 216 LEU A N 1
ATOM 1805 C CA . LEU A 1 216 ? -5.798 -12.052 -8.500 1.00 96.81 216 LEU A CA 1
ATOM 1806 C C . LEU A 1 216 ? -4.612 -11.284 -9.105 1.00 96.81 216 LEU A C 1
ATOM 1808 O O . LEU A 1 216 ? -4.777 -10.603 -10.113 1.00 96.81 216 LEU A O 1
ATOM 1812 N N . MET A 1 217 ? -3.415 -11.419 -8.532 1.00 97.69 217 MET A N 1
ATOM 1813 C CA . MET A 1 217 ? -2.208 -10.760 -9.048 1.00 97.69 217 MET A CA 1
ATOM 1814 C C . MET A 1 217 ? -1.796 -11.298 -10.423 1.00 97.69 217 MET A C 1
ATOM 1816 O O . MET A 1 217 ? -1.465 -10.517 -11.308 1.00 97.69 217 MET A O 1
ATOM 1820 N N . ILE A 1 218 ? -1.934 -12.603 -10.668 1.00 97.44 218 ILE A N 1
ATOM 1821 C CA . ILE A 1 218 ? -1.700 -13.191 -11.999 1.00 97.44 218 ILE A CA 1
ATOM 1822 C C . ILE A 1 218 ? -2.689 -12.637 -13.040 1.00 97.44 218 ILE A C 1
ATOM 1824 O O . ILE A 1 218 ? -2.311 -12.377 -14.182 1.00 97.44 218 ILE A O 1
ATOM 1828 N N . GLN A 1 219 ? -3.954 -12.415 -12.671 1.00 96.81 219 GLN A N 1
ATOM 1829 C CA . GLN A 1 219 ? -4.918 -11.766 -13.571 1.00 96.81 219 GLN A CA 1
ATOM 1830 C C . GLN A 1 219 ? -4.525 -10.314 -13.870 1.00 96.81 219 GLN A C 1
ATOM 1832 O O . GLN A 1 219 ? -4.646 -9.853 -15.008 1.00 96.81 219 GLN A O 1
ATOM 1837 N N . ASP A 1 220 ? -4.027 -9.595 -12.867 1.00 96.38 220 ASP A N 1
ATOM 1838 C CA . ASP A 1 220 ? -3.537 -8.236 -13.057 1.00 96.38 220 ASP A CA 1
ATOM 1839 C C . ASP A 1 220 ? -2.219 -8.167 -13.846 1.00 96.38 220 ASP A C 1
ATOM 1841 O O . ASP A 1 220 ? -2.008 -7.175 -14.544 1.00 96.38 220 ASP A O 1
ATOM 1845 N N . ASP A 1 221 ? -1.369 -9.198 -13.822 1.00 97.62 221 ASP A N 1
ATOM 1846 C CA . ASP A 1 221 ? -0.196 -9.292 -14.708 1.00 97.62 221 ASP A CA 1
ATOM 1847 C C . ASP A 1 221 ? -0.638 -9.278 -16.178 1.00 97.62 221 ASP A C 1
ATOM 1849 O O . ASP A 1 221 ? -0.095 -8.524 -16.987 1.00 97.62 221 ASP A O 1
ATOM 1853 N N . VAL A 1 222 ? -1.686 -10.041 -16.518 1.00 96.12 222 VAL A N 1
ATOM 1854 C CA . VAL A 1 222 ? -2.279 -10.050 -17.870 1.00 96.12 222 VAL A CA 1
ATOM 1855 C C . VAL A 1 222 ? -2.877 -8.685 -18.213 1.00 96.12 222 VAL A C 1
ATOM 1857 O O . VAL A 1 222 ? -2.662 -8.160 -19.307 1.00 96.12 222 VAL A O 1
ATOM 1860 N N . LYS A 1 223 ? -3.612 -8.076 -17.275 1.00 94.94 223 LYS A N 1
ATOM 1861 C CA . LYS A 1 223 ? -4.186 -6.733 -17.453 1.00 94.94 223 LYS A CA 1
ATOM 1862 C C . LYS A 1 223 ? -3.098 -5.685 -17.710 1.00 94.94 223 LYS A C 1
ATOM 1864 O O . LYS A 1 223 ? -3.256 -4.844 -18.593 1.00 94.94 223 LYS A O 1
ATOM 1869 N N . THR A 1 224 ? -2.005 -5.751 -16.954 1.00 95.06 224 THR A N 1
ATOM 1870 C CA . THR A 1 224 ? -0.849 -4.852 -17.053 1.00 95.06 224 THR A CA 1
ATOM 1871 C C . THR A 1 224 ? -0.140 -5.031 -18.388 1.00 95.06 224 THR A C 1
ATOM 1873 O O . THR A 1 224 ? 0.094 -4.044 -19.084 1.00 95.06 224 THR A O 1
ATOM 1876 N N . ALA A 1 225 ? 0.135 -6.276 -18.790 1.00 94.25 225 ALA A N 1
ATOM 1877 C CA . ALA A 1 225 ? 0.762 -6.574 -20.074 1.00 94.25 225 ALA A CA 1
ATOM 1878 C C . ALA A 1 225 ? -0.053 -5.999 -21.241 1.00 94.25 225 ALA A C 1
ATOM 1880 O O . ALA A 1 225 ? 0.503 -5.291 -22.085 1.00 94.25 225 ALA A O 1
ATOM 1881 N N . LYS A 1 226 ? -1.380 -6.169 -21.206 1.00 94.88 226 LYS A N 1
ATOM 1882 C CA . LYS A 1 226 ? -2.286 -5.610 -22.212 1.00 94.88 226 LYS A CA 1
ATOM 1883 C C . LYS A 1 226 ? -2.294 -4.085 -22.222 1.00 94.88 226 LYS A C 1
ATOM 1885 O O . LYS A 1 226 ? -2.281 -3.482 -23.293 1.00 94.88 226 LYS A O 1
ATOM 1890 N N . PHE A 1 227 ? -2.323 -3.454 -21.048 1.00 93.25 227 PHE A N 1
ATOM 1891 C CA . PHE A 1 227 ? -2.309 -1.993 -20.922 1.00 93.25 227 PHE A CA 1
ATOM 1892 C C . PHE A 1 227 ? -1.034 -1.378 -21.516 1.00 93.25 227 PHE A C 1
ATOM 1894 O O . PHE A 1 227 ? -1.105 -0.363 -22.205 1.00 93.25 227 PHE A O 1
ATOM 1901 N N . TRP A 1 228 ? 0.116 -2.019 -21.297 1.00 91.62 228 TRP A N 1
ATOM 1902 C CA . TRP A 1 228 ? 1.419 -1.554 -21.784 1.00 91.62 228 TRP A CA 1
ATOM 1903 C C . TRP A 1 228 ? 1.815 -2.112 -23.160 1.00 91.62 228 TRP A C 1
ATOM 1905 O O . TRP A 1 228 ? 2.873 -1.763 -23.677 1.00 91.62 228 TRP A O 1
ATOM 1915 N N . GLY A 1 229 ? 0.991 -2.969 -23.772 1.00 91.12 229 GLY 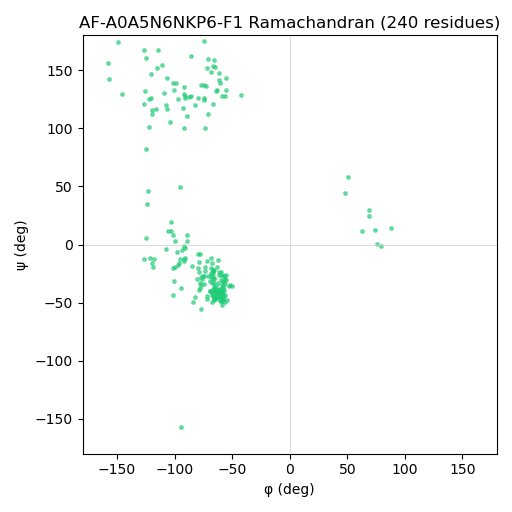A N 1
ATOM 1916 C CA . GLY A 1 229 ? 1.289 -3.592 -25.066 1.00 91.12 229 GLY A CA 1
ATOM 1917 C C . GLY A 1 229 ? 2.432 -4.617 -25.030 1.00 91.12 229 GLY A C 1
ATOM 1918 O O . GLY A 1 229 ? 3.055 -4.873 -26.058 1.00 91.12 229 GLY A O 1
ATOM 1919 N N . LEU A 1 230 ? 2.709 -5.215 -23.868 1.00 84.94 230 LEU A N 1
ATOM 1920 C CA . LEU A 1 230 ? 3.781 -6.202 -23.666 1.00 84.94 230 LEU A CA 1
ATOM 1921 C C . LEU A 1 230 ? 3.407 -7.617 -24.146 1.00 84.94 230 LEU A C 1
ATOM 1923 O O . LEU A 1 230 ? 4.265 -8.496 -24.213 1.00 84.94 230 LEU A O 1
ATOM 1927 N N . ASP A 1 231 ? 2.146 -7.837 -24.527 1.00 69.81 231 ASP A N 1
ATOM 1928 C CA . ASP A 1 231 ? 1.611 -9.130 -24.982 1.00 69.81 231 ASP A CA 1
ATOM 1929 C C . ASP A 1 231 ? 2.380 -9.715 -26.185 1.00 69.81 231 ASP A C 1
ATOM 1931 O O . ASP A 1 231 ? 2.440 -10.930 -26.374 1.00 69.81 231 ASP A O 1
ATOM 1935 N N . GLN A 1 232 ? 2.992 -8.857 -27.010 1.00 56.50 232 GLN A N 1
ATOM 1936 C CA . GLN A 1 232 ? 3.783 -9.283 -28.170 1.00 56.50 232 GLN A CA 1
ATOM 1937 C C . GLN A 1 232 ? 5.194 -9.766 -27.804 1.00 56.50 232 GLN A C 1
ATOM 1939 O O . GLN A 1 232 ? 5.778 -10.542 -28.561 1.00 56.50 232 GLN A O 1
ATOM 1944 N N . THR A 1 233 ? 5.738 -9.339 -26.662 1.00 53.69 233 THR A N 1
ATOM 1945 C CA . THR A 1 233 ? 7.076 -9.726 -26.184 1.00 53.69 233 THR A CA 1
ATOM 1946 C C . THR A 1 233 ? 7.042 -11.118 -25.551 1.00 53.69 233 THR A C 1
ATOM 1948 O O . THR A 1 233 ? 7.890 -11.949 -25.857 1.00 53.69 233 THR A O 1
ATOM 1951 N N . ILE A 1 234 ? 5.979 -11.429 -24.797 1.00 51.94 234 ILE A N 1
ATOM 1952 C CA . ILE A 1 234 ? 5.774 -12.736 -24.140 1.00 51.94 234 ILE A CA 1
ATOM 1953 C C . ILE A 1 234 ? 5.732 -13.887 -25.165 1.00 51.94 234 ILE A C 1
ATOM 1955 O O . ILE A 1 234 ? 6.305 -14.949 -24.939 1.00 51.94 234 ILE A O 1
ATOM 1959 N N . ASN A 1 235 ? 5.112 -13.666 -26.330 1.00 43.44 235 ASN A N 1
ATOM 1960 C CA . ASN A 1 235 ? 5.073 -14.659 -27.411 1.00 43.44 235 ASN A CA 1
ATOM 1961 C C . ASN A 1 235 ? 6.408 -14.820 -28.159 1.00 43.44 235 ASN A C 1
ATOM 1963 O O . ASN A 1 235 ? 6.591 -15.823 -28.845 1.00 43.44 235 ASN A O 1
ATOM 1967 N N . ARG A 1 236 ? 7.323 -13.845 -28.076 1.00 46.44 236 ARG A N 1
ATOM 1968 C CA . ARG A 1 236 ? 8.649 -13.951 -28.700 1.00 46.44 236 ARG A CA 1
ATOM 1969 C C . ARG A 1 236 ? 9.604 -14.747 -27.827 1.00 46.44 236 ARG A C 1
ATOM 1971 O O . ARG A 1 236 ? 10.241 -15.648 -28.353 1.00 46.44 236 ARG A O 1
ATOM 1978 N N . ASP A 1 237 ? 9.625 -14.482 -26.525 1.00 46.62 237 ASP A N 1
ATOM 1979 C CA . ASP A 1 237 ? 10.533 -15.173 -25.604 1.00 46.62 237 ASP A CA 1
ATOM 1980 C C . ASP A 1 237 ? 10.208 -16.675 -25.522 1.00 46.62 237 ASP A C 1
ATOM 1982 O O . ASP A 1 237 ? 11.109 -17.505 -25.634 1.00 46.62 237 ASP A O 1
ATOM 1986 N N . ALA A 1 238 ? 8.917 -17.034 -25.512 1.00 49.09 238 ALA A N 1
ATOM 1987 C CA . ALA A 1 238 ? 8.457 -18.426 -25.562 1.00 49.09 238 ALA A CA 1
ATOM 1988 C C . ALA A 1 238 ? 8.779 -19.163 -26.882 1.00 49.09 238 ALA A C 1
ATOM 1990 O O . ALA A 1 238 ? 8.812 -20.390 -26.898 1.00 49.09 238 ALA A O 1
ATOM 1991 N N . ALA A 1 239 ? 9.009 -18.441 -27.985 1.00 45.69 239 ALA A N 1
ATOM 1992 C CA . ALA A 1 239 ? 9.360 -19.019 -29.287 1.00 45.69 239 ALA A CA 1
ATOM 1993 C C . ALA A 1 239 ? 10.880 -19.148 -29.502 1.00 45.69 239 ALA A C 1
ATOM 1995 O O . ALA A 1 239 ? 11.313 -19.824 -30.431 1.00 45.69 239 ALA A O 1
ATOM 1996 N N . THR A 1 240 ? 11.693 -18.494 -28.669 1.00 46.44 240 THR A N 1
ATOM 1997 C CA . THR A 1 240 ? 13.162 -18.630 -28.665 1.00 46.44 240 THR A CA 1
ATOM 1998 C C . THR A 1 240 ? 13.677 -19.703 -27.705 1.00 46.44 240 THR A C 1
ATOM 2000 O O . THR A 1 240 ? 14.843 -20.076 -27.802 1.00 46.44 240 THR A O 1
ATOM 2003 N N . GLU A 1 241 ? 12.828 -20.215 -26.809 1.00 46.25 241 GLU A N 1
ATOM 2004 C CA . GLU A 1 241 ? 13.143 -21.323 -25.890 1.00 46.25 241 GLU A CA 1
ATOM 2005 C C . GLU A 1 241 ? 12.611 -22.695 -26.363 1.00 46.25 241 GLU A C 1
ATOM 2007 O O . GLU A 1 241 ? 12.794 -23.697 -25.670 1.00 46.25 241 GLU A O 1
ATOM 2012 N N . SER A 1 242 ? 11.986 -22.757 -27.548 1.00 40.25 242 SER A N 1
ATOM 2013 C CA . SER A 1 242 ? 11.514 -23.984 -28.218 1.00 40.25 242 SER A CA 1
ATOM 2014 C C . SER A 1 242 ? 12.391 -24.373 -29.402 1.00 40.25 242 SER A C 1
ATOM 2016 O O . SER A 1 242 ? 12.706 -25.575 -29.538 1.00 40.25 242 SER A O 1
#

pLDDT: mean 85.97, std 17.6, range [33.47, 98.5]

Sequence (242 aa):
MFRRRHHQEQEHHEMHPESKISGSKKLEETLVWRSTYKPEEIRWHEIAAEGETGKVFRSNFHDRFGRTVLIMRPGLQNTTGMDNQMRQLVYLIENAILNLPEGQEEIVWLIDFTGWSFSNNVPIKTARETISILQNHYPQRLAVAFLYSPPRIFEAFWKIVKYFLDPKTFQKVKFVYPKNKESVEIMQSCFDVDNLPTEFGGKATMKYDHEEFSKLMIQDDVKTAKFWGLDQTINRDAATES

Solvent-accessible surface area (backbone atoms only — not comparable to full-atom values): 13754 Å² total; per-residue (Å²): 136,74,79,67,59,61,57,60,58,51,62,74,66,65,65,54,68,67,58,54,54,51,50,54,50,39,51,52,54,32,54,56,45,43,76,72,68,35,65,84,72,66,50,54,87,83,37,45,79,73,33,66,69,50,23,51,44,73,54,98,50,53,36,75,84,54,26,28,29,38,38,33,24,54,37,41,68,87,78,82,59,61,67,57,53,50,51,40,49,50,44,52,50,54,55,40,59,75,61,34,50,90,95,56,74,43,33,34,39,42,34,38,28,64,82,48,46,88,92,45,55,77,53,69,69,56,54,51,50,53,48,48,49,39,64,53,64,45,62,83,29,69,60,38,34,37,39,32,48,61,52,79,71,47,58,62,55,47,67,55,52,57,78,75,47,55,74,71,63,53,70,32,53,40,77,28,42,88,90,38,69,66,33,46,50,55,50,54,75,44,31,46,48,72,66,31,33,46,95,79,75,27,66,22,88,75,77,89,48,54,68,64,50,47,55,52,42,52,54,46,45,54,52,46,26,60,74,73,61,43,62,67,54,60,61,48,58,64,61,74,77,109